Protein AF-A0A182E1W3-F1 (afdb_monomer_lite)

InterPro domains:
  IPR051697 Patched domain-containing protein [PTHR10796] (8-175)

Organism: Onchocerca ochengi (NCBI:txid42157)

Radius of gyration: 31.89 Å; chains: 1; bounding box: 64×40×91 Å

pLDDT: mean 86.67, std 11.73, range [34.34, 97.75]

Structure (mmCIF, N/CA/C/O backbone):
data_AF-A0A182E1W3-F1
#
_entry.id   AF-A0A182E1W3-F1
#
loop_
_atom_site.group_PDB
_atom_site.id
_atom_site.type_symbol
_atom_site.label_atom_id
_atom_site.label_alt_id
_atom_site.label_comp_id
_atom_site.label_asym_id
_atom_site.label_entity_id
_atom_site.label_seq_id
_atom_site.pdbx_PDB_ins_code
_atom_site.Cartn_x
_atom_site.Cartn_y
_atom_site.Cartn_z
_atom_site.occupancy
_atom_site.B_iso_or_equiv
_atom_site.auth_seq_id
_atom_site.auth_comp_id
_atom_site.auth_asym_id
_atom_site.auth_atom_id
_atom_site.pdbx_PDB_model_num
ATOM 1 N N . MET A 1 1 ? 11.708 -18.916 -59.919 1.00 56.50 1 MET A N 1
ATOM 2 C CA . MET A 1 1 ? 12.092 -17.850 -58.962 1.00 56.50 1 MET A CA 1
ATOM 3 C C . MET A 1 1 ? 13.288 -18.226 -58.081 1.00 56.50 1 MET A C 1
ATOM 5 O O . MET A 1 1 ? 14.079 -17.344 -57.788 1.00 56.50 1 MET A O 1
ATOM 9 N N . THR A 1 2 ? 13.495 -19.501 -57.731 1.00 62.12 2 THR A N 1
ATOM 10 C CA . THR A 1 2 ? 14.641 -20.002 -56.933 1.00 62.12 2 THR A CA 1
ATOM 11 C C . THR A 1 2 ? 16.023 -19.661 -57.518 1.00 62.12 2 THR A C 1
ATOM 13 O O . THR A 1 2 ? 16.876 -19.115 -56.830 1.00 62.12 2 THR A O 1
ATOM 16 N N . HIS A 1 3 ? 16.198 -19.830 -58.831 1.00 74.56 3 HIS A N 1
ATOM 17 C CA . HIS A 1 3 ? 17.487 -19.648 -59.516 1.00 74.56 3 HIS A CA 1
ATOM 18 C C . HIS A 1 3 ? 18.057 -18.205 -59.477 1.00 74.56 3 HIS A C 1
ATOM 20 O O . HIS A 1 3 ? 19.250 -17.988 -59.718 1.00 74.56 3 HIS A O 1
ATOM 26 N N . ILE A 1 4 ? 17.221 -17.193 -59.217 1.00 86.88 4 ILE A N 1
ATOM 27 C CA . ILE A 1 4 ? 17.662 -15.791 -59.102 1.00 86.88 4 ILE A CA 1
ATOM 28 C C . ILE A 1 4 ? 18.293 -15.549 -57.729 1.00 86.88 4 ILE A C 1
ATOM 30 O O . ILE A 1 4 ? 19.382 -14.978 -57.661 1.00 86.88 4 ILE A O 1
ATOM 34 N N . TYR A 1 5 ? 17.666 -16.045 -56.660 1.00 90.06 5 TYR A N 1
ATOM 35 C CA . TYR A 1 5 ? 18.200 -15.948 -55.301 1.00 90.06 5 TYR A CA 1
ATOM 36 C C . TYR A 1 5 ? 19.526 -16.695 -55.166 1.00 90.06 5 TYR A C 1
ATOM 38 O O . TYR A 1 5 ? 20.480 -16.136 -54.633 1.00 90.06 5 TYR A O 1
ATOM 46 N N . ASP A 1 6 ? 19.645 -17.885 -55.761 1.00 89.44 6 ASP A N 1
ATOM 47 C CA . ASP A 1 6 ? 20.896 -18.655 -55.748 1.00 89.44 6 ASP A CA 1
ATOM 48 C C . ASP A 1 6 ? 22.041 -17.901 -56.434 1.00 89.44 6 ASP A C 1
ATOM 50 O O . ASP A 1 6 ? 23.182 -17.889 -55.968 1.00 89.44 6 ASP A O 1
ATOM 54 N N . ARG A 1 7 ? 21.740 -17.211 -57.542 1.00 89.94 7 ARG A N 1
ATOM 55 C CA . ARG A 1 7 ? 22.730 -16.413 -58.275 1.00 89.94 7 ARG A CA 1
ATOM 56 C C . ARG A 1 7 ? 23.165 -15.181 -57.479 1.00 89.94 7 ARG A C 1
ATOM 58 O O . ARG A 1 7 ? 24.347 -14.841 -57.511 1.00 89.94 7 ARG A O 1
ATOM 65 N N . ILE A 1 8 ? 22.235 -14.521 -56.791 1.00 93.81 8 ILE A N 1
ATOM 66 C CA . ILE A 1 8 ? 22.511 -13.351 -55.946 1.00 93.81 8 ILE A CA 1
ATOM 67 C C . ILE A 1 8 ? 23.330 -13.769 -54.721 1.00 93.81 8 ILE A C 1
ATOM 69 O O . ILE A 1 8 ? 24.400 -13.209 -54.491 1.00 93.81 8 ILE A O 1
ATOM 73 N N . ASN A 1 9 ? 22.900 -14.810 -54.009 1.00 93.12 9 ASN A N 1
ATOM 74 C CA . ASN A 1 9 ? 23.598 -15.337 -52.838 1.00 93.12 9 ASN A CA 1
ATOM 75 C C . ASN A 1 9 ? 25.013 -15.800 -53.189 1.00 93.12 9 ASN A C 1
ATOM 77 O O . ASN A 1 9 ? 25.958 -15.467 -52.477 1.00 93.12 9 ASN A O 1
ATOM 81 N N . ARG A 1 10 ? 25.194 -16.485 -54.330 1.00 92.88 10 ARG A N 1
ATOM 82 C CA . ARG A 1 10 ? 26.526 -16.885 -54.805 1.00 92.88 10 ARG A CA 1
ATOM 83 C C . ARG A 1 10 ? 27.432 -15.681 -55.049 1.00 92.88 10 ARG A C 1
ATOM 85 O O . ARG A 1 10 ? 28.605 -15.729 -54.697 1.00 92.88 10 ARG A O 1
ATOM 92 N N . ARG A 1 11 ? 26.910 -14.602 -55.644 1.00 93.00 11 ARG A N 1
ATOM 93 C CA . ARG A 1 11 ? 27.688 -13.373 -55.864 1.00 93.00 11 ARG A CA 1
ATOM 94 C C . ARG A 1 11 ? 28.090 -12.725 -54.540 1.00 93.00 11 ARG A C 1
ATOM 96 O O . ARG A 1 11 ? 29.264 -12.427 -54.372 1.00 93.00 11 ARG A O 1
ATOM 103 N N . ILE A 1 12 ? 27.157 -12.589 -53.600 1.00 93.06 12 ILE A N 1
ATOM 104 C CA . ILE A 1 12 ? 27.419 -12.032 -52.264 1.00 93.06 12 ILE A CA 1
ATOM 105 C C . ILE A 1 12 ? 28.481 -12.860 -51.529 1.00 93.06 12 ILE A C 1
ATOM 107 O O . ILE A 1 12 ? 29.451 -12.301 -51.026 1.00 93.06 12 ILE A O 1
ATOM 111 N N . ALA A 1 13 ? 28.345 -14.189 -51.523 1.00 92.44 13 ALA A N 1
ATOM 112 C CA . ALA A 1 13 ? 29.284 -15.086 -50.857 1.00 92.44 13 ALA A CA 1
ATOM 113 C C . ALA A 1 13 ? 30.699 -14.984 -51.442 1.00 92.44 13 ALA A C 1
ATOM 115 O O . ALA A 1 13 ? 31.663 -14.893 -50.687 1.00 92.44 13 ALA A O 1
ATOM 116 N N . ILE A 1 14 ? 30.830 -14.936 -52.774 1.00 94.56 14 ILE A N 1
ATOM 117 C CA . ILE A 1 14 ? 32.130 -14.745 -53.434 1.00 94.56 14 ILE A CA 1
ATOM 118 C C . ILE A 1 14 ? 32.729 -13.386 -53.050 1.00 94.56 14 ILE A C 1
ATOM 120 O O . ILE A 1 14 ? 33.910 -13.317 -52.715 1.00 94.56 14 ILE A O 1
ATOM 124 N N . THR A 1 15 ? 31.936 -12.311 -53.043 1.00 94.00 15 THR A N 1
ATOM 125 C CA . THR A 1 15 ? 32.407 -10.974 -52.648 1.00 94.00 15 THR A CA 1
ATOM 126 C C . THR A 1 15 ? 32.886 -10.938 -51.193 1.00 94.00 15 THR A C 1
ATOM 128 O O . THR A 1 15 ? 33.951 -10.386 -50.922 1.00 94.00 15 THR A O 1
ATOM 131 N N . ILE A 1 16 ? 32.157 -11.568 -50.269 1.00 94.00 16 ILE A N 1
ATOM 132 C CA . ILE A 1 16 ? 32.547 -11.660 -48.854 1.00 94.00 16 ILE A CA 1
ATOM 133 C C . ILE A 1 16 ? 33.817 -12.505 -48.692 1.00 94.00 16 ILE A C 1
ATOM 135 O O . ILE A 1 16 ? 34.739 -12.089 -47.996 1.00 94.00 16 ILE A O 1
ATOM 139 N N . ALA A 1 17 ? 33.900 -13.655 -49.370 1.00 93.44 17 ALA A N 1
ATOM 140 C CA . ALA A 1 17 ? 35.059 -14.547 -49.315 1.00 93.44 17 ALA A CA 1
ATOM 141 C C . ALA A 1 17 ? 36.328 -13.927 -49.925 1.00 93.44 17 ALA A C 1
ATOM 143 O O . ALA A 1 17 ? 37.432 -14.274 -49.517 1.00 93.44 17 ALA A O 1
ATOM 144 N N . THR A 1 18 ? 36.178 -12.999 -50.876 1.00 95.88 18 THR A N 1
ATOM 145 C CA . THR A 1 1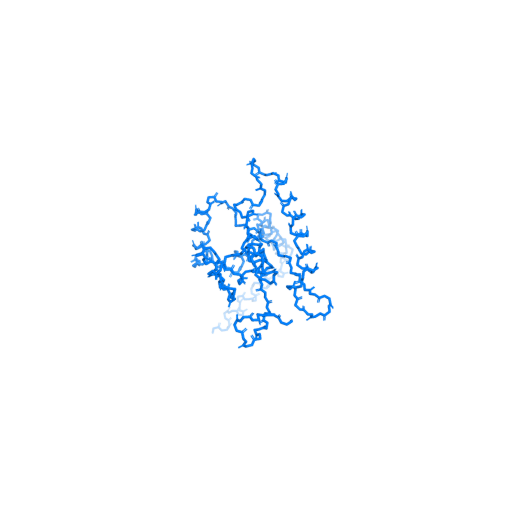8 ? 37.302 -12.275 -51.494 1.00 95.88 18 THR A CA 1
ATOM 146 C C . THR A 1 18 ? 37.858 -11.186 -50.568 1.00 95.88 18 THR A C 1
ATOM 148 O O . THR A 1 18 ? 39.059 -10.931 -50.576 1.00 95.88 18 THR A O 1
ATOM 151 N N . TYR A 1 19 ? 37.009 -10.562 -49.741 1.00 94.75 19 TYR A N 1
ATOM 152 C CA . TYR A 1 19 ? 37.379 -9.432 -48.875 1.00 94.75 19 TYR A CA 1
ATOM 153 C C . TYR A 1 19 ? 37.003 -9.642 -47.393 1.00 94.75 19 TYR A C 1
ATOM 155 O O . TYR A 1 19 ? 36.392 -8.758 -46.784 1.00 94.75 19 TYR A O 1
ATOM 163 N N . PRO A 1 20 ? 37.373 -10.772 -46.764 1.00 93.75 20 PRO A N 1
ATOM 164 C CA . PRO A 1 20 ? 36.827 -11.173 -45.466 1.00 93.75 20 PRO A CA 1
ATOM 165 C C . PRO A 1 20 ? 37.111 -10.154 -44.352 1.00 93.75 20 PRO A C 1
ATOM 167 O O . PRO A 1 20 ? 36.227 -9.840 -43.557 1.00 93.75 20 PRO A O 1
ATOM 170 N N . HIS A 1 21 ? 38.310 -9.566 -44.322 1.00 94.69 21 HIS A N 1
ATOM 171 C CA . HIS A 1 21 ? 38.696 -8.597 -43.291 1.00 94.69 21 HIS A CA 1
ATOM 172 C C . HIS A 1 21 ? 37.897 -7.288 -43.350 1.00 94.69 21 HIS A C 1
ATOM 174 O O . HIS A 1 21 ? 37.563 -6.740 -42.302 1.00 94.69 21 HIS A O 1
ATOM 180 N N . HIS A 1 22 ? 37.547 -6.802 -44.546 1.00 94.75 22 HIS A N 1
ATOM 181 C CA . HIS A 1 22 ? 36.755 -5.578 -44.697 1.00 94.75 22 HIS A CA 1
ATOM 182 C C . HIS A 1 22 ? 35.330 -5.767 -44.180 1.00 94.75 22 HIS A C 1
ATOM 184 O O . HIS A 1 22 ? 34.817 -4.904 -43.472 1.00 94.75 22 HIS A O 1
ATOM 190 N N . PHE A 1 23 ? 34.713 -6.912 -44.484 1.00 95.12 23 PHE A N 1
ATOM 191 C CA . PHE A 1 23 ? 33.384 -7.241 -43.975 1.00 95.12 23 PHE A CA 1
ATOM 192 C C . PHE A 1 23 ? 33.396 -7.452 -42.459 1.00 95.12 23 PHE A C 1
ATOM 194 O O . PHE A 1 23 ? 32.535 -6.906 -41.775 1.00 95.12 23 PHE A O 1
ATOM 201 N N . LEU A 1 24 ? 34.399 -8.151 -41.914 1.00 95.38 24 LEU A N 1
ATOM 202 C CA . LEU A 1 24 ? 34.552 -8.309 -40.464 1.00 95.38 24 LEU A CA 1
ATOM 203 C C . LEU A 1 24 ? 34.698 -6.955 -39.762 1.00 95.38 24 LEU A C 1
ATOM 205 O O . LEU A 1 24 ? 33.946 -6.668 -38.833 1.00 95.38 24 LEU A O 1
ATOM 209 N N . LEU A 1 25 ? 35.595 -6.091 -40.245 1.00 97.00 25 LEU A N 1
ATOM 210 C CA . LEU A 1 25 ? 35.784 -4.752 -39.688 1.00 97.00 25 LEU A CA 1
ATOM 211 C C . LEU A 1 25 ? 34.494 -3.926 -39.769 1.00 97.00 25 LEU A C 1
ATOM 213 O O . LEU A 1 25 ? 34.097 -3.319 -38.780 1.00 97.00 25 LEU A O 1
ATOM 217 N N . ALA A 1 26 ? 33.813 -3.936 -40.918 1.00 96.50 26 ALA A N 1
ATOM 218 C CA . ALA A 1 26 ? 32.562 -3.209 -41.103 1.00 96.50 26 ALA A CA 1
ATOM 219 C C . ALA A 1 26 ? 31.469 -3.696 -40.140 1.00 96.50 26 ALA A C 1
ATOM 221 O O . ALA A 1 26 ? 30.815 -2.876 -39.502 1.00 96.50 26 ALA A O 1
ATOM 222 N N . THR A 1 27 ? 31.298 -5.013 -39.981 1.00 96.75 27 THR A N 1
ATOM 223 C CA . THR A 1 27 ? 30.322 -5.571 -39.029 1.00 96.75 27 THR A CA 1
ATOM 224 C C . THR A 1 27 ? 30.672 -5.243 -37.581 1.00 96.75 27 THR A C 1
ATOM 226 O O . THR A 1 27 ? 29.780 -4.903 -36.807 1.00 96.75 27 THR A O 1
ATOM 229 N N . LEU A 1 28 ? 31.958 -5.261 -37.220 1.00 97.75 28 LEU A N 1
ATOM 230 C CA . LEU A 1 28 ? 32.415 -4.930 -35.874 1.00 97.75 28 LEU A CA 1
ATOM 231 C C . LEU A 1 28 ? 32.178 -3.449 -35.562 1.00 97.75 28 LEU A C 1
ATOM 233 O O . LEU A 1 28 ? 31.574 -3.138 -34.539 1.00 97.75 28 LEU A O 1
ATOM 237 N N . LEU A 1 29 ? 32.555 -2.547 -36.472 1.00 97.69 29 LEU A N 1
ATOM 238 C CA . LEU A 1 29 ? 32.298 -1.111 -36.338 1.00 97.69 29 LEU A CA 1
ATOM 239 C C . LEU A 1 29 ? 30.799 -0.803 -36.287 1.00 97.69 29 LEU A C 1
ATOM 241 O O . LEU A 1 29 ? 30.368 -0.001 -35.463 1.00 97.69 29 LEU A O 1
ATOM 245 N N . PHE A 1 30 ? 29.997 -1.468 -37.120 1.00 97.44 30 PHE A N 1
ATOM 246 C CA . PHE A 1 30 ? 28.547 -1.302 -37.113 1.00 97.44 30 PHE A CA 1
ATOM 247 C C . PHE A 1 30 ? 27.924 -1.793 -35.801 1.00 97.44 30 PHE A C 1
ATOM 249 O O . PHE A 1 30 ? 27.096 -1.100 -35.216 1.00 97.44 30 PHE A O 1
ATOM 256 N N . SER A 1 31 ? 28.365 -2.945 -35.286 1.00 97.31 31 SER A N 1
ATOM 257 C CA . SER A 1 31 ? 27.909 -3.452 -33.989 1.00 97.31 31 SER A CA 1
ATOM 258 C C . SER A 1 31 ? 28.308 -2.529 -32.834 1.00 97.31 31 SER A C 1
ATOM 260 O O . SER A 1 31 ? 27.481 -2.244 -31.974 1.00 97.31 31 SER A O 1
ATOM 262 N N . ALA A 1 32 ? 29.532 -1.990 -32.840 1.00 96.88 32 ALA A N 1
ATOM 263 C CA . ALA A 1 32 ? 29.992 -1.024 -31.848 1.00 96.88 32 ALA A CA 1
ATOM 264 C C . ALA A 1 32 ? 29.186 0.284 -31.911 1.00 96.88 32 ALA A C 1
ATOM 266 O O . ALA A 1 32 ? 28.804 0.821 -30.874 1.00 96.88 32 ALA A O 1
ATOM 267 N N . PHE A 1 33 ? 28.872 0.760 -33.119 1.00 97.00 33 PHE A N 1
ATOM 268 C CA . PHE A 1 33 ? 28.030 1.933 -33.329 1.00 97.00 33 PHE A CA 1
ATOM 269 C C . PHE A 1 33 ? 26.608 1.729 -32.786 1.00 97.00 33 PHE A C 1
ATOM 271 O O . PHE A 1 33 ? 26.110 2.588 -32.065 1.00 97.00 33 PHE A O 1
ATOM 278 N N . LEU A 1 34 ? 25.970 0.585 -33.058 1.00 96.06 34 LEU A N 1
ATOM 279 C CA . LEU A 1 34 ? 24.648 0.270 -32.497 1.00 96.06 34 LEU A CA 1
ATOM 280 C C . LEU A 1 34 ? 24.691 0.126 -30.969 1.00 96.06 34 LEU A C 1
ATOM 282 O O . LEU A 1 34 ? 23.805 0.624 -30.274 1.00 96.06 34 LEU A O 1
ATOM 286 N N . SER A 1 35 ? 25.750 -0.488 -30.438 1.00 96.62 35 SER A N 1
ATOM 287 C CA . SER A 1 35 ? 25.978 -0.610 -28.995 1.00 96.62 35 SER A CA 1
ATOM 288 C C . SER A 1 35 ? 26.170 0.739 -28.300 1.00 96.62 35 SER A C 1
ATOM 290 O O . SER A 1 35 ? 25.927 0.833 -27.102 1.00 96.62 35 SER A O 1
ATOM 292 N N . LEU A 1 36 ? 26.524 1.811 -29.017 1.00 96.00 36 LEU A N 1
ATOM 293 C CA . LEU A 1 36 ? 26.601 3.156 -28.438 1.00 96.00 36 LEU A CA 1
ATOM 294 C C . LEU A 1 36 ? 25.241 3.620 -27.874 1.00 96.00 36 LEU A C 1
ATOM 296 O O . LEU A 1 36 ? 25.197 4.399 -26.926 1.00 96.00 36 LEU A O 1
ATOM 300 N N . SER A 1 37 ? 24.124 3.088 -28.382 1.00 94.25 37 SER A N 1
ATOM 301 C CA . SER A 1 37 ? 22.792 3.366 -27.832 1.00 94.25 37 SER A CA 1
ATOM 302 C C . SER A 1 37 ? 22.618 2.882 -26.387 1.00 94.25 37 SER A C 1
ATOM 304 O O . SER A 1 37 ? 21.754 3.405 -25.683 1.00 94.25 37 SER A O 1
ATOM 306 N N . LEU A 1 38 ? 23.423 1.916 -25.923 1.00 94.69 38 LEU A N 1
ATOM 307 C CA . LEU A 1 38 ? 23.362 1.406 -24.548 1.00 94.69 38 LEU A CA 1
ATOM 308 C C . LEU A 1 38 ? 23.771 2.466 -23.516 1.00 94.69 38 LEU A C 1
ATOM 310 O O . LEU A 1 38 ? 23.323 2.391 -22.377 1.00 94.69 38 LEU A O 1
ATOM 314 N N . PHE A 1 39 ? 24.557 3.479 -23.901 1.00 93.38 39 PHE A N 1
ATOM 315 C CA . PHE A 1 39 ? 24.909 4.583 -22.999 1.00 93.38 39 PHE A CA 1
ATOM 316 C C . PHE A 1 39 ? 23.699 5.443 -22.603 1.00 93.38 39 PHE A C 1
ATOM 318 O O . PHE A 1 39 ? 23.716 6.047 -21.536 1.00 93.38 39 PHE A O 1
ATOM 325 N N . ASN A 1 40 ? 22.639 5.459 -23.419 1.00 94.19 40 ASN A N 1
ATOM 326 C CA . ASN A 1 40 ? 21.385 6.166 -23.136 1.00 94.19 40 ASN A CA 1
ATOM 327 C C . ASN A 1 40 ? 20.274 5.222 -22.651 1.00 94.19 40 ASN A C 1
ATOM 329 O O . ASN A 1 40 ? 19.089 5.539 -22.767 1.00 94.19 40 ASN A O 1
ATOM 333 N N . LEU A 1 41 ? 20.630 4.044 -22.134 1.00 93.50 41 LEU A N 1
ATOM 334 C CA . LEU A 1 41 ? 19.652 3.104 -21.607 1.00 93.50 41 LEU A CA 1
ATOM 335 C C . LEU A 1 41 ? 19.089 3.612 -20.273 1.00 93.50 41 LEU A C 1
ATOM 337 O O . LEU A 1 41 ? 19.816 3.791 -19.299 1.00 93.50 41 LEU A O 1
ATOM 341 N N . THR A 1 42 ? 17.773 3.808 -20.221 1.00 91.31 42 THR A N 1
ATOM 342 C CA . THR A 1 42 ? 17.042 4.133 -18.992 1.00 91.31 42 THR A CA 1
ATOM 343 C C . THR A 1 42 ? 16.376 2.876 -18.446 1.00 91.31 42 THR A C 1
ATOM 345 O O . THR A 1 42 ? 15.547 2.274 -19.131 1.00 91.31 42 THR A O 1
ATOM 348 N N . LEU A 1 43 ? 16.712 2.487 -17.216 1.00 89.94 43 LEU A N 1
ATOM 349 C CA . LEU A 1 43 ? 16.028 1.399 -16.522 1.00 89.94 43 LEU A CA 1
ATOM 350 C C . LEU A 1 43 ? 14.762 1.938 -15.841 1.00 89.94 43 LEU A C 1
ATOM 352 O O . LEU A 1 43 ? 14.834 2.872 -15.042 1.00 89.94 43 LEU A O 1
ATOM 356 N N . GLU A 1 44 ? 13.610 1.353 -16.161 1.00 88.56 44 GLU A N 1
ATOM 357 C CA . GLU A 1 44 ? 12.348 1.664 -15.488 1.00 88.56 44 GLU A CA 1
ATOM 358 C C . GLU A 1 44 ? 12.307 0.919 -14.148 1.00 88.56 44 GLU A C 1
ATOM 360 O O . GLU A 1 44 ? 12.247 -0.308 -14.108 1.00 88.56 44 GLU A O 1
ATOM 365 N N . ASN A 1 45 ? 12.379 1.672 -13.050 1.00 85.81 45 ASN A N 1
ATOM 366 C CA . ASN A 1 45 ? 12.382 1.120 -11.692 1.00 85.81 45 ASN A CA 1
ATOM 367 C C . ASN A 1 45 ? 10.977 1.069 -11.077 1.00 85.81 45 ASN A C 1
ATOM 369 O O . ASN A 1 45 ? 10.795 0.491 -10.004 1.00 85.81 45 ASN A O 1
ATOM 373 N N . ASP A 1 46 ? 9.978 1.672 -11.728 1.00 84.25 46 ASP A N 1
ATOM 374 C CA . ASP A 1 46 ? 8.598 1.579 -11.281 1.00 84.25 46 ASP A CA 1
ATOM 375 C C . ASP A 1 46 ? 7.952 0.290 -11.805 1.00 84.25 46 ASP A C 1
ATOM 377 O O . ASP A 1 46 ? 7.611 0.143 -12.987 1.00 84.25 46 ASP A O 1
ATOM 381 N N . ILE A 1 47 ? 7.729 -0.651 -10.885 1.00 87.00 47 ILE A N 1
ATOM 382 C CA . ILE A 1 47 ? 7.016 -1.898 -11.175 1.00 87.00 47 ILE A CA 1
ATOM 383 C C . ILE A 1 47 ? 5.640 -1.621 -11.793 1.00 87.00 47 ILE A C 1
ATOM 385 O O . ILE A 1 47 ? 5.192 -2.357 -12.667 1.00 87.00 47 ILE A O 1
ATOM 389 N N . ARG A 1 48 ? 4.964 -0.533 -11.412 1.00 84.94 48 ARG A N 1
ATOM 390 C CA . ARG A 1 48 ? 3.610 -0.230 -11.889 1.00 84.94 48 ARG A CA 1
ATOM 391 C C . ARG A 1 48 ? 3.614 0.138 -13.355 1.00 84.94 48 ARG A C 1
ATOM 393 O O . ARG A 1 48 ? 2.741 -0.326 -14.080 1.00 84.94 48 ARG A O 1
ATOM 400 N N . ARG A 1 49 ? 4.616 0.897 -13.801 1.00 86.50 49 ARG A N 1
ATOM 401 C CA . ARG A 1 49 ? 4.826 1.192 -15.224 1.00 86.50 49 ARG A CA 1
ATOM 402 C C . ARG A 1 49 ? 5.216 -0.040 -16.025 1.00 86.50 49 ARG A C 1
ATOM 404 O O . ARG A 1 49 ? 4.847 -0.142 -17.189 1.00 86.50 49 ARG A O 1
ATOM 411 N N . SER A 1 50 ? 5.911 -0.987 -15.399 1.00 88.12 50 SER A N 1
ATOM 412 C CA . SER A 1 50 ? 6.252 -2.263 -16.037 1.00 88.12 50 SER A CA 1
ATOM 413 C C . SER A 1 50 ? 5.025 -3.159 -16.255 1.00 88.12 50 SER A C 1
ATOM 415 O O . SER A 1 50 ? 4.960 -3.875 -17.249 1.00 88.12 50 SER A O 1
ATOM 417 N N . PHE A 1 51 ? 4.035 -3.105 -15.355 1.00 89.94 51 PHE A N 1
ATOM 418 C CA . PHE A 1 51 ? 2.829 -3.945 -15.421 1.00 89.94 51 PHE A CA 1
ATOM 419 C C . PHE A 1 51 ? 1.584 -3.245 -15.986 1.00 89.94 51 PHE A C 1
ATOM 421 O O . PHE A 1 51 ? 0.629 -3.919 -16.366 1.00 89.94 51 PHE A O 1
ATOM 428 N N . SER A 1 52 ? 1.573 -1.913 -16.058 1.00 92.25 52 SER A N 1
ATOM 429 C CA . SER A 1 52 ? 0.440 -1.124 -16.549 1.00 92.25 52 SER A CA 1
ATOM 430 C C . SER A 1 52 ? 0.855 -0.269 -17.745 1.00 92.25 52 SER A C 1
ATOM 432 O O . SER A 1 52 ? 1.754 0.561 -17.614 1.00 92.25 52 SER A O 1
ATOM 434 N N . PRO A 1 53 ? 0.177 -0.393 -18.902 1.00 91.81 53 PRO A N 1
ATOM 435 C CA . PRO A 1 53 ? 0.443 0.466 -20.047 1.00 91.81 53 PRO A CA 1
ATOM 436 C C . PRO A 1 53 ? 0.302 1.958 -19.689 1.00 91.81 53 PRO A C 1
ATOM 438 O O . PRO A 1 53 ? -0.611 2.302 -18.925 1.00 91.81 53 PRO A O 1
ATOM 441 N N . PRO A 1 54 ? 1.105 2.861 -20.290 1.00 88.94 54 PRO A N 1
ATOM 442 C CA . PRO A 1 54 ? 1.080 4.295 -19.977 1.00 88.94 54 PRO A CA 1
ATOM 443 C C . PRO A 1 54 ? -0.298 4.954 -20.129 1.00 88.94 54 PRO A C 1
ATOM 445 O O . PRO A 1 54 ? -0.636 5.860 -19.382 1.00 88.94 54 PRO A O 1
ATOM 448 N N . ASN A 1 55 ? -1.123 4.462 -21.058 1.00 92.75 55 ASN A N 1
ATOM 449 C CA . ASN A 1 55 ? -2.466 4.989 -21.333 1.00 92.75 55 ASN A CA 1
ATOM 450 C C . ASN A 1 55 ? -3.587 4.147 -20.696 1.00 92.75 55 ASN A C 1
ATOM 452 O O . ASN A 1 55 ? -4.731 4.172 -21.151 1.00 92.75 55 ASN A O 1
ATOM 456 N N . SER A 1 56 ? -3.266 3.340 -19.686 1.00 94.69 56 SER A N 1
ATOM 457 C CA . SER A 1 56 ? -4.252 2.512 -18.995 1.00 94.69 56 SER A CA 1
ATOM 458 C C . SER A 1 56 ? -5.131 3.332 -18.045 1.00 94.69 56 SER A C 1
ATOM 460 O O . SER A 1 56 ? -4.764 4.410 -17.572 1.00 94.69 56 SER A O 1
ATOM 462 N N . ARG A 1 57 ? -6.305 2.783 -17.712 1.00 95.31 57 ARG A N 1
ATOM 463 C CA . ARG A 1 57 ? -7.196 3.364 -16.695 1.00 95.31 57 ARG A CA 1
ATOM 464 C C . ARG A 1 57 ? -6.505 3.517 -15.336 1.00 95.31 57 ARG A C 1
ATOM 466 O O . ARG A 1 57 ? -6.700 4.540 -14.692 1.00 95.31 57 ARG A O 1
ATOM 473 N N . ALA A 1 58 ? -5.667 2.552 -14.954 1.00 92.06 58 ALA A N 1
ATOM 474 C CA . ALA A 1 58 ? -4.926 2.575 -13.696 1.00 92.06 58 ALA A CA 1
ATOM 475 C C . ALA A 1 58 ? -3.985 3.788 -13.598 1.00 92.06 58 ALA A C 1
ATOM 477 O O . ALA A 1 58 ? -3.960 4.460 -12.572 1.00 92.06 58 ALA A O 1
ATOM 478 N N . VAL A 1 59 ? -3.273 4.129 -14.682 1.00 92.56 59 VAL A N 1
ATOM 479 C CA . VAL A 1 59 ? -2.399 5.318 -14.714 1.00 92.56 59 VAL A CA 1
ATOM 480 C C . VAL A 1 59 ? -3.216 6.603 -14.558 1.00 92.56 59 VAL A C 1
ATOM 482 O O . VAL A 1 59 ? -2.839 7.488 -13.791 1.00 92.56 59 VAL A O 1
ATOM 485 N N . ARG A 1 60 ? -4.383 6.691 -15.208 1.00 94.88 60 ARG A N 1
ATOM 486 C CA . ARG A 1 60 ? -5.291 7.838 -15.047 1.00 94.88 60 ARG A CA 1
ATOM 487 C C . ARG A 1 60 ? -5.803 7.978 -13.610 1.00 94.88 60 ARG A C 1
ATOM 489 O O . ARG A 1 60 ? -5.854 9.088 -13.087 1.00 94.88 60 ARG A O 1
ATOM 496 N N . GLU A 1 61 ? -6.205 6.877 -12.983 1.00 94.25 61 GLU A N 1
ATOM 497 C CA . GLU A 1 61 ? -6.654 6.859 -11.586 1.00 94.25 61 GLU A CA 1
ATOM 498 C C . GLU A 1 61 ? -5.513 7.257 -10.634 1.00 94.25 61 GLU A C 1
ATOM 500 O O . GLU A 1 61 ? -5.731 8.042 -9.711 1.00 94.25 61 GLU A O 1
ATOM 505 N N . GLU A 1 62 ? -4.281 6.821 -10.910 1.00 92.62 62 GLU A N 1
ATOM 506 C CA . GLU A 1 62 ? -3.090 7.227 -10.160 1.00 92.62 62 GLU A CA 1
ATOM 507 C C . GLU A 1 62 ? -2.828 8.739 -10.251 1.00 92.62 62 GLU A C 1
ATOM 509 O O . GLU A 1 62 ? -2.531 9.387 -9.247 1.00 92.62 62 GLU A O 1
ATOM 514 N N . GLU A 1 63 ? -2.944 9.334 -11.439 1.00 93.31 63 GLU A N 1
ATOM 515 C CA . GLU A 1 63 ? -2.794 10.783 -11.612 1.00 93.31 63 GLU A CA 1
ATOM 516 C C . GLU A 1 63 ? -3.855 11.578 -10.851 1.00 93.31 63 GLU A C 1
ATOM 518 O O . GLU A 1 63 ? -3.541 12.609 -10.252 1.00 93.31 63 GLU A O 1
ATOM 523 N N . ILE A 1 64 ? -5.104 11.104 -10.854 1.00 95.44 64 ILE A N 1
ATOM 524 C CA . ILE A 1 64 ? -6.195 11.715 -10.089 1.00 95.44 64 ILE A CA 1
ATOM 525 C C . ILE A 1 64 ? -5.908 11.603 -8.588 1.00 95.44 64 ILE A C 1
ATOM 527 O O . ILE A 1 64 ? -6.019 12.601 -7.879 1.00 95.44 64 ILE A O 1
ATOM 531 N N . TYR A 1 65 ? -5.479 10.432 -8.115 1.00 91.25 65 TYR A N 1
ATOM 532 C CA . TYR A 1 65 ? -5.105 10.201 -6.719 1.00 91.25 65 TYR A CA 1
ATOM 533 C C . TYR A 1 65 ? -3.979 11.143 -6.266 1.00 91.25 65 TYR A C 1
ATOM 535 O O . TYR A 1 65 ? -4.092 11.797 -5.230 1.00 91.25 65 TYR A O 1
ATOM 543 N N . LYS A 1 66 ? -2.915 11.270 -7.072 1.00 91.81 66 LYS A N 1
ATOM 544 C CA . LYS A 1 66 ? -1.785 12.171 -6.797 1.00 91.81 66 LYS A CA 1
ATOM 545 C C . LYS A 1 66 ? -2.226 13.631 -6.691 1.00 91.81 66 LYS A C 1
ATOM 547 O O . LYS A 1 66 ? -1.831 14.324 -5.758 1.00 91.81 66 LYS A O 1
ATOM 552 N N . LYS A 1 67 ? -3.100 14.079 -7.599 1.00 93.75 67 LYS A N 1
ATOM 553 C CA . LYS A 1 67 ? -3.672 15.435 -7.572 1.00 93.75 67 LYS A CA 1
ATOM 554 C C . LYS A 1 67 ? -4.565 15.663 -6.354 1.00 93.75 67 LYS A C 1
ATOM 556 O O . LYS A 1 67 ? -4.455 16.709 -5.728 1.00 93.75 67 LYS A O 1
ATOM 561 N N . PHE A 1 68 ? -5.417 14.697 -6.010 1.00 92.75 68 PHE A N 1
ATOM 562 C CA . PHE A 1 68 ? -6.343 14.808 -4.881 1.00 92.75 68 PHE A CA 1
ATOM 563 C C . PHE A 1 68 ? -5.610 14.990 -3.546 1.00 92.75 68 PHE A C 1
ATOM 565 O O . PHE A 1 68 ? -5.984 15.849 -2.755 1.00 92.75 68 PHE A O 1
ATOM 572 N N . TYR A 1 69 ? -4.539 14.224 -3.318 1.00 86.56 69 TYR A N 1
ATOM 573 C CA . TYR A 1 69 ? -3.736 14.311 -2.093 1.00 86.56 69 TYR A CA 1
ATOM 574 C C . TYR A 1 69 ? -2.586 15.327 -2.167 1.00 86.56 69 TYR A C 1
ATOM 576 O O . TYR A 1 69 ? -1.834 15.444 -1.205 1.00 86.56 69 TYR A O 1
ATOM 584 N N . ASN A 1 70 ? -2.440 16.052 -3.282 1.00 88.56 70 ASN A N 1
ATOM 585 C CA . ASN A 1 70 ? -1.330 16.974 -3.537 1.00 88.56 70 ASN A CA 1
ATOM 586 C C . ASN A 1 70 ? 0.060 16.336 -3.317 1.00 88.56 70 ASN A C 1
ATOM 588 O O . ASN A 1 70 ? 0.933 16.901 -2.660 1.00 88.56 70 ASN A O 1
ATOM 592 N N . ILE A 1 71 ? 0.258 15.135 -3.862 1.00 84.44 71 ILE A N 1
ATOM 593 C CA . ILE A 1 71 ? 1.506 14.367 -3.757 1.00 84.44 71 ILE A CA 1
ATOM 594 C C . ILE A 1 71 ? 2.115 14.111 -5.136 1.00 84.44 71 ILE A C 1
ATOM 596 O O . ILE A 1 71 ? 1.414 13.928 -6.130 1.00 84.44 71 ILE A O 1
ATOM 600 N N . THR A 1 72 ? 3.443 14.061 -5.200 1.00 84.19 72 THR A N 1
ATOM 601 C CA . THR A 1 72 ? 4.195 13.838 -6.448 1.00 84.19 72 THR A CA 1
ATOM 602 C C . THR A 1 72 ? 4.494 12.363 -6.704 1.00 84.19 72 THR A C 1
ATOM 604 O O . THR A 1 72 ? 4.599 11.938 -7.855 1.00 84.19 72 THR A O 1
ATOM 607 N N . ILE A 1 73 ? 4.593 11.573 -5.636 1.00 82.06 73 ILE A N 1
ATOM 608 C CA . ILE A 1 73 ? 4.925 10.149 -5.654 1.00 82.06 73 ILE A CA 1
ATOM 609 C C . ILE A 1 73 ? 3.781 9.400 -4.981 1.00 82.06 73 ILE A C 1
ATOM 611 O O . ILE A 1 73 ? 3.188 9.890 -4.019 1.00 82.06 73 ILE A O 1
ATOM 615 N N . VAL A 1 74 ? 3.451 8.206 -5.475 1.00 83.00 74 VAL A N 1
ATOM 616 C CA . VAL A 1 74 ? 2.446 7.393 -4.791 1.00 83.00 74 VAL A CA 1
ATOM 617 C C . VAL A 1 74 ? 3.019 6.877 -3.470 1.00 83.00 74 VAL A C 1
ATOM 619 O O . VAL A 1 74 ? 4.127 6.337 -3.479 1.00 83.00 74 VAL A O 1
ATOM 622 N N . PRO A 1 75 ? 2.284 6.986 -2.349 1.00 78.44 75 PRO A N 1
ATOM 623 C CA . PRO A 1 75 ? 2.793 6.589 -1.049 1.00 78.44 75 PRO A CA 1
ATOM 624 C C . PRO A 1 75 ? 3.144 5.106 -1.056 1.00 78.44 75 PRO A C 1
ATOM 626 O O . PRO A 1 75 ? 2.336 4.259 -1.455 1.00 78.44 75 PRO A O 1
ATOM 629 N N . GLN A 1 76 ? 4.352 4.799 -0.602 1.00 79.25 76 GLN A N 1
ATOM 630 C CA . GLN A 1 76 ? 4.756 3.432 -0.320 1.00 79.25 76 GLN A CA 1
ATOM 631 C C . GLN A 1 76 ? 4.167 3.035 1.033 1.00 79.25 76 GLN A C 1
ATOM 633 O O . GLN A 1 76 ? 4.259 3.783 2.004 1.00 79.25 76 GLN A O 1
ATOM 638 N N . ARG A 1 77 ? 3.519 1.870 1.087 1.00 80.38 77 ARG A N 1
ATOM 639 C CA . ARG A 1 77 ? 2.920 1.343 2.315 1.00 80.38 77 ARG A CA 1
ATOM 640 C C . ARG A 1 77 ? 3.766 0.189 2.822 1.00 80.38 77 ARG A C 1
ATOM 642 O O . ARG A 1 77 ? 4.036 -0.746 2.073 1.00 80.38 77 ARG A O 1
ATOM 649 N N . ALA A 1 78 ? 4.148 0.258 4.089 1.00 83.62 78 ALA A N 1
ATOM 650 C CA . ALA A 1 78 ? 4.692 -0.873 4.820 1.00 83.62 78 ALA A CA 1
ATOM 651 C C . ALA A 1 78 ? 3.569 -1.490 5.656 1.00 83.62 78 ALA A C 1
ATOM 653 O O . ALA A 1 78 ? 2.814 -0.767 6.308 1.00 83.62 78 ALA A O 1
ATOM 654 N N . P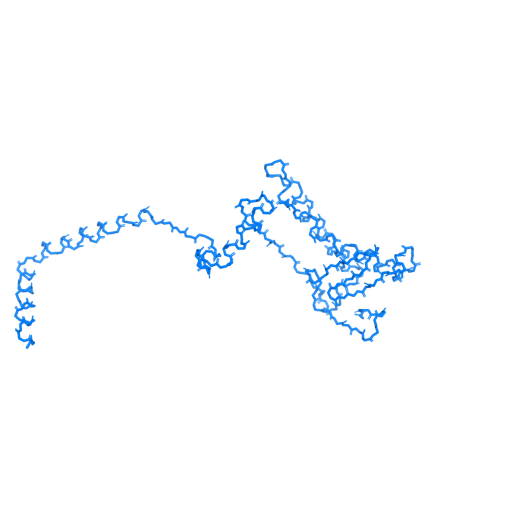HE A 1 79 ? 3.464 -2.814 5.630 1.00 86.94 79 PHE A N 1
ATOM 655 C CA . PHE A 1 79 ? 2.498 -3.557 6.429 1.00 86.94 79 PHE A CA 1
ATOM 656 C C . PHE A 1 79 ? 3.247 -4.425 7.432 1.00 86.94 79 PHE A C 1
ATOM 658 O O . PHE A 1 79 ? 4.204 -5.110 7.070 1.00 86.94 79 PHE A O 1
ATOM 665 N N . ILE A 1 80 ? 2.793 -4.401 8.683 1.00 89.69 80 ILE A N 1
ATOM 666 C CA . ILE A 1 80 ? 3.199 -5.358 9.709 1.00 89.69 80 ILE A CA 1
ATOM 667 C C . ILE A 1 80 ? 1.969 -6.202 10.002 1.00 89.69 80 ILE A C 1
ATOM 669 O O . ILE A 1 80 ? 0.957 -5.687 10.472 1.00 89.69 80 ILE A O 1
ATOM 673 N N . ILE A 1 81 ? 2.057 -7.489 9.689 1.00 90.81 81 ILE A N 1
ATOM 674 C CA . ILE A 1 81 ? 0.999 -8.455 9.972 1.00 90.81 81 ILE A CA 1
ATOM 675 C C . ILE A 1 81 ? 1.400 -9.185 11.247 1.00 90.81 81 ILE A C 1
ATOM 677 O O . ILE A 1 81 ? 2.499 -9.734 11.329 1.00 90.81 81 ILE A O 1
ATOM 681 N N . VAL A 1 82 ? 0.516 -9.164 12.241 1.00 91.12 82 VAL A N 1
ATOM 682 C CA . VAL A 1 82 ? 0.745 -9.794 13.542 1.00 91.12 82 VAL A CA 1
ATOM 683 C C . VAL A 1 82 ? -0.261 -10.922 13.720 1.00 91.12 82 VAL A C 1
ATOM 685 O O . VAL A 1 82 ? -1.454 -10.734 13.492 1.00 91.12 82 VAL A O 1
ATOM 688 N N . SER A 1 83 ? 0.226 -12.085 14.137 1.00 91.62 83 SER A N 1
ATOM 689 C CA . SER A 1 83 ? -0.584 -13.253 14.471 1.00 91.62 83 SER A CA 1
ATOM 690 C C . SER A 1 83 ? -0.174 -13.804 15.832 1.00 91.62 83 SER A C 1
ATOM 692 O O . SER A 1 83 ? 0.972 -13.648 16.270 1.00 91.62 83 SER A O 1
ATOM 694 N N . ALA A 1 84 ? -1.114 -14.444 16.525 1.00 91.31 84 ALA A N 1
ATOM 695 C CA . ALA A 1 84 ? -0.819 -15.038 17.816 1.00 91.31 84 ALA A CA 1
ATOM 696 C C . ALA A 1 84 ? -0.019 -16.333 17.623 1.00 91.31 84 ALA A C 1
ATOM 698 O O . ALA A 1 84 ? -0.369 -17.183 16.804 1.00 91.31 84 ALA A O 1
ATOM 699 N N . LYS A 1 85 ? 1.050 -16.508 18.406 1.00 91.38 85 LYS A N 1
ATOM 700 C CA . LYS A 1 85 ? 1.958 -17.669 18.300 1.00 91.38 85 LYS A CA 1
ATOM 701 C C . LYS A 1 85 ? 1.276 -19.011 18.565 1.00 91.38 85 LYS A C 1
ATOM 703 O O . LYS A 1 85 ? 1.757 -20.042 18.114 1.00 91.38 85 LYS A O 1
ATOM 708 N N . ASP A 1 86 ? 0.193 -18.990 19.327 1.00 90.88 86 ASP A N 1
ATOM 709 C CA . ASP A 1 86 ? -0.616 -20.154 19.676 1.00 90.88 86 ASP A CA 1
ATOM 710 C C . ASP A 1 86 ? -1.766 -20.409 18.687 1.00 90.88 86 ASP A C 1
ATOM 712 O O . ASP A 1 86 ? -2.576 -21.300 18.919 1.00 90.88 86 ASP 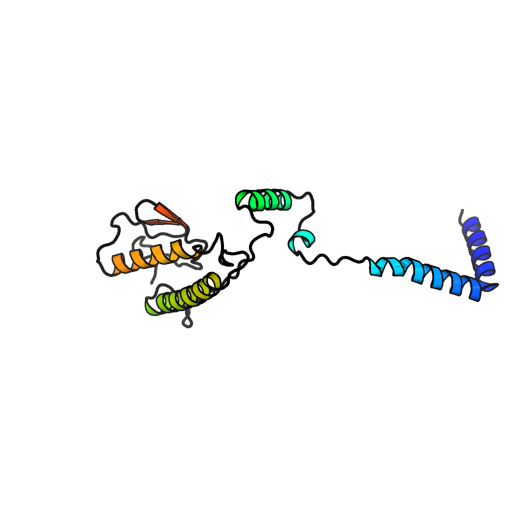A O 1
ATOM 716 N N . GLY A 1 87 ? -1.853 -19.632 17.600 1.00 86.81 87 GLY A N 1
ATOM 717 C CA . GLY A 1 87 ? -2.904 -19.753 16.589 1.00 86.81 87 GLY A CA 1
ATOM 718 C C . GLY A 1 87 ? -4.281 -19.254 17.035 1.00 86.81 87 GLY A C 1
ATOM 719 O O . GLY A 1 87 ? -5.238 -19.399 16.286 1.00 86.81 87 GLY A O 1
ATOM 720 N N . GLY A 1 88 ? -4.404 -18.676 18.236 1.00 85.69 88 GLY A N 1
ATOM 721 C CA . GLY A 1 88 ? -5.659 -18.097 18.719 1.00 85.69 88 GLY A CA 1
ATOM 722 C C . GLY A 1 88 ? -5.879 -16.653 18.256 1.00 85.69 88 GLY A C 1
ATOM 723 O O . GLY A 1 88 ? -5.038 -16.040 17.602 1.00 85.69 88 GLY A O 1
ATOM 724 N N . THR A 1 89 ? -6.988 -16.048 18.682 1.00 86.75 89 THR A N 1
ATOM 725 C CA . THR A 1 89 ? -7.323 -14.661 18.319 1.00 86.75 89 THR A CA 1
ATOM 726 C C . THR A 1 89 ? -6.285 -13.635 18.805 1.00 86.75 89 THR A C 1
ATOM 728 O O . THR A 1 89 ? -5.749 -13.736 19.916 1.00 86.75 89 THR A O 1
ATOM 731 N N . MET A 1 90 ? -6.023 -12.610 17.987 1.00 89.19 90 MET A N 1
ATOM 732 C CA . MET A 1 90 ? -5.203 -11.445 18.354 1.00 89.19 90 MET A CA 1
ATOM 733 C C . MET A 1 90 ? -5.929 -10.463 19.282 1.00 89.19 90 MET A C 1
ATOM 735 O O . MET A 1 90 ? -5.279 -9.630 19.904 1.00 89.19 90 MET A O 1
ATOM 739 N N . LEU A 1 91 ? -7.253 -10.577 19.436 1.00 86.69 91 LEU A N 1
ATOM 740 C CA . LEU A 1 91 ? -8.077 -9.675 20.257 1.00 86.69 91 LEU A CA 1
ATOM 741 C C . LEU A 1 91 ? -8.036 -9.997 21.759 1.00 86.69 91 LEU A C 1
ATOM 743 O O . LEU A 1 91 ? -8.868 -9.541 22.540 1.00 86.69 91 LEU A O 1
ATOM 747 N N . ARG A 1 92 ? -7.047 -10.778 22.192 1.00 88.75 92 ARG A N 1
ATOM 748 C CA . ARG A 1 92 ? -6.732 -10.947 23.609 1.00 88.75 92 ARG A CA 1
ATOM 749 C C . ARG A 1 92 ? -5.941 -9.739 24.083 1.00 88.75 92 ARG A C 1
ATOM 751 O O . ARG A 1 92 ? -5.018 -9.297 23.405 1.00 88.75 92 ARG A O 1
ATOM 758 N N . LYS A 1 93 ? -6.266 -9.261 25.285 1.00 89.00 93 LYS A N 1
ATOM 759 C CA . LYS A 1 93 ? -5.694 -8.042 25.870 1.00 89.00 93 LYS A CA 1
ATOM 760 C C . LYS A 1 93 ? -4.169 -7.962 25.744 1.00 89.00 93 LYS A C 1
ATOM 762 O O . LYS A 1 93 ? -3.662 -6.992 25.200 1.00 89.00 93 LYS A O 1
ATOM 767 N N . ASN A 1 94 ? -3.454 -9.007 26.161 1.00 91.31 94 ASN A N 1
ATOM 768 C CA . ASN A 1 94 ? -1.988 -9.013 26.123 1.00 91.31 94 ASN A CA 1
ATOM 769 C C . ASN A 1 94 ? -1.433 -8.896 24.691 1.00 91.31 94 ASN A C 1
ATOM 771 O O . ASN A 1 94 ? -0.467 -8.175 24.465 1.00 91.31 94 ASN A O 1
ATOM 775 N N . HIS A 1 95 ? -2.060 -9.571 23.722 1.00 93.06 95 HIS A N 1
ATOM 776 C CA . HIS A 1 95 ? -1.581 -9.622 22.336 1.00 93.06 95 HIS A CA 1
ATOM 777 C C . HIS A 1 95 ? -1.815 -8.309 21.603 1.00 93.06 95 HIS A C 1
ATOM 779 O O . HIS A 1 95 ? -0.939 -7.819 20.891 1.00 93.06 95 HIS A O 1
ATOM 785 N N . ILE A 1 96 ? -2.993 -7.714 21.785 1.00 90.50 96 ILE A N 1
ATOM 786 C CA . ILE A 1 96 ? -3.307 -6.451 21.127 1.00 90.50 96 ILE A CA 1
ATOM 787 C C . ILE A 1 96 ? -2.583 -5.271 21.783 1.00 90.50 96 ILE A C 1
ATOM 789 O O . ILE A 1 96 ? -2.175 -4.350 21.083 1.00 90.50 96 ILE A O 1
ATOM 793 N N . GLU A 1 97 ? -2.339 -5.312 23.099 1.00 91.12 97 GLU A N 1
ATOM 794 C CA . GLU A 1 97 ? -1.482 -4.332 23.774 1.00 91.12 97 GLU A CA 1
ATOM 795 C C . GLU A 1 97 ? -0.040 -4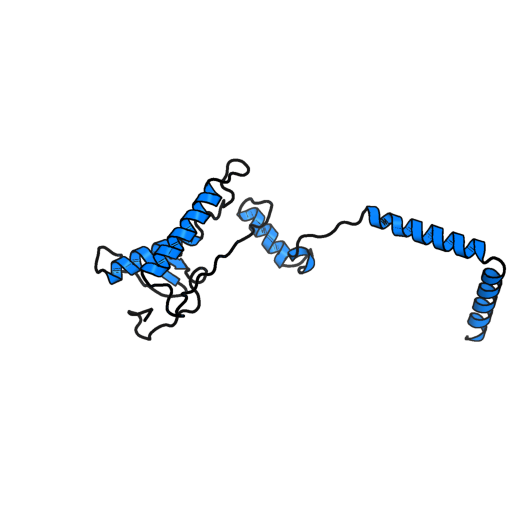.389 23.250 1.00 91.12 97 GLU A C 1
ATOM 797 O O . GLU A 1 97 ? 0.545 -3.338 22.985 1.00 91.12 97 GLU A O 1
ATOM 802 N N . GLU A 1 98 ? 0.522 -5.582 23.027 1.00 92.94 98 GLU A N 1
ATOM 803 C CA . GLU A 1 98 ? 1.841 -5.745 22.397 1.00 92.94 98 GLU A CA 1
ATOM 804 C C . GLU A 1 98 ? 1.852 -5.194 20.960 1.00 92.94 98 GLU A C 1
ATOM 806 O O . GLU A 1 98 ? 2.741 -4.422 20.590 1.00 92.94 98 GLU A O 1
ATOM 811 N N . MET A 1 99 ? 0.819 -5.494 20.167 1.00 93.00 99 MET A N 1
ATOM 812 C CA . MET A 1 99 ? 0.656 -4.924 18.825 1.00 93.00 99 MET A CA 1
ATOM 813 C C . MET A 1 99 ? 0.595 -3.389 18.861 1.00 93.00 99 MET A C 1
ATOM 815 O O . MET A 1 99 ? 1.272 -2.732 18.067 1.00 93.00 99 MET A O 1
ATOM 819 N N . TYR A 1 100 ? -0.125 -2.791 19.818 1.00 92.25 100 TYR A N 1
ATOM 820 C CA . TYR A 1 100 ? -0.163 -1.336 19.975 1.00 92.25 100 TYR A CA 1
ATOM 821 C C . TYR A 1 100 ? 1.178 -0.735 20.380 1.00 92.25 100 TYR A C 1
ATOM 823 O O . TYR A 1 100 ? 1.493 0.375 19.946 1.00 92.25 100 TYR A O 1
ATOM 831 N N . GLN A 1 101 ? 1.982 -1.440 21.177 1.00 92.81 101 GLN A N 1
ATOM 832 C CA . GLN A 1 101 ? 3.338 -0.994 21.494 1.00 92.81 101 GLN A CA 1
ATOM 833 C C . GLN A 1 101 ? 4.200 -0.935 20.231 1.00 92.81 101 GLN A C 1
ATOM 835 O O . GLN A 1 101 ? 4.862 0.079 20.005 1.00 92.81 101 GLN A O 1
ATOM 840 N N . ILE A 1 102 ? 4.137 -1.963 19.379 1.00 92.62 102 ILE A N 1
ATOM 841 C CA . ILE A 1 102 ? 4.832 -1.984 18.084 1.00 92.62 102 ILE A CA 1
ATOM 842 C C . ILE A 1 102 ? 4.329 -0.845 17.192 1.00 92.62 102 ILE A C 1
ATOM 844 O O . ILE A 1 102 ? 5.136 -0.076 16.669 1.00 92.62 102 ILE A O 1
ATOM 848 N N . ASN A 1 103 ? 3.008 -0.690 17.062 1.00 91.62 103 ASN A N 1
ATOM 849 C CA . ASN A 1 103 ? 2.407 0.386 16.278 1.00 91.62 103 ASN A CA 1
ATOM 850 C C . ASN A 1 103 ? 2.888 1.762 16.754 1.00 91.62 103 ASN A C 1
ATOM 852 O O . ASN A 1 103 ? 3.327 2.564 15.941 1.00 91.62 103 ASN A O 1
ATOM 856 N N . ARG A 1 104 ? 2.884 2.019 18.068 1.00 90.94 104 ARG A N 1
ATOM 857 C CA . ARG A 1 104 ? 3.360 3.285 18.638 1.00 90.94 104 ARG A CA 1
ATOM 858 C C . ARG A 1 104 ? 4.829 3.536 18.312 1.00 90.94 104 ARG A C 1
ATOM 860 O O . ARG A 1 104 ? 5.150 4.621 17.851 1.00 90.94 104 ARG A O 1
ATOM 867 N N . LEU A 1 105 ? 5.706 2.548 18.498 1.00 92.00 105 LEU A N 1
ATOM 868 C CA . LEU A 1 105 ? 7.132 2.694 18.180 1.00 92.00 105 LEU A CA 1
ATOM 869 C C . LEU A 1 105 ? 7.354 3.043 16.701 1.00 92.00 105 LEU A C 1
ATOM 871 O O . LEU A 1 105 ? 8.149 3.927 16.387 1.00 92.00 105 LEU A O 1
ATOM 875 N N . MET A 1 106 ? 6.620 2.385 15.802 1.00 89.44 106 MET A N 1
ATOM 876 C CA . MET A 1 106 ? 6.683 2.648 14.363 1.00 89.44 106 MET A CA 1
ATOM 877 C C . MET A 1 106 ? 6.136 4.033 14.013 1.00 89.44 106 MET A C 1
ATOM 879 O O . MET A 1 106 ? 6.781 4.797 13.298 1.00 89.44 106 MET A O 1
ATOM 883 N N . THR A 1 107 ? 4.959 4.379 14.532 1.00 87.81 107 THR A N 1
ATOM 884 C CA . THR A 1 107 ? 4.327 5.680 14.316 1.00 87.81 107 THR A CA 1
ATOM 885 C C . THR A 1 107 ? 5.190 6.813 14.867 1.00 87.81 107 THR A C 1
ATOM 887 O O . THR A 1 107 ? 5.341 7.823 14.189 1.00 87.81 107 THR A O 1
ATOM 890 N N . ASP 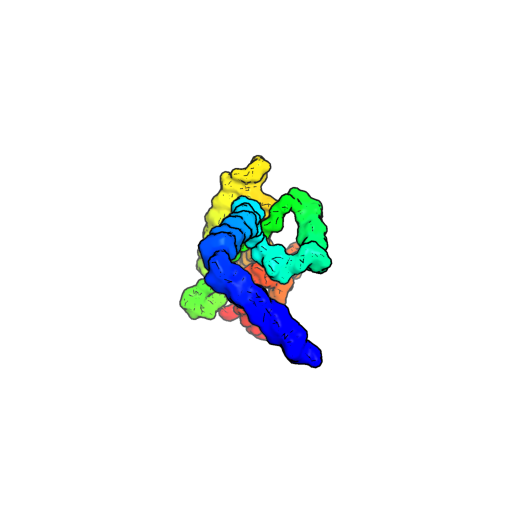A 1 108 ? 5.810 6.651 16.035 1.00 89.56 108 ASP A N 1
ATOM 891 C CA . ASP A 1 108 ? 6.716 7.642 16.623 1.00 89.56 108 ASP A CA 1
ATOM 892 C C . ASP A 1 108 ? 7.977 7.826 15.772 1.00 89.56 108 ASP A C 1
ATOM 894 O O . ASP A 1 108 ? 8.424 8.955 15.565 1.00 89.56 108 ASP A O 1
ATOM 898 N N . ALA A 1 109 ? 8.546 6.735 15.247 1.00 89.12 109 ALA A N 1
ATOM 899 C CA . ALA A 1 109 ? 9.691 6.803 14.344 1.00 89.12 109 ALA A CA 1
ATOM 900 C C . ALA A 1 109 ? 9.345 7.551 13.045 1.00 89.12 109 ALA A C 1
ATOM 902 O O . ALA A 1 109 ? 10.114 8.403 12.604 1.00 89.12 109 ALA A O 1
ATOM 903 N N . LEU A 1 110 ? 8.168 7.285 12.468 1.00 87.50 110 LEU A N 1
ATOM 904 C CA . LEU A 1 110 ? 7.690 7.949 11.251 1.00 87.50 110 LEU A CA 1
ATOM 905 C C . LEU A 1 110 ? 7.287 9.413 11.472 1.00 87.50 110 LEU A C 1
ATOM 907 O O . LEU A 1 110 ? 7.392 10.207 10.542 1.00 87.50 110 LEU A O 1
ATOM 911 N N . HIS A 1 111 ? 6.829 9.770 12.675 1.00 85.69 111 HIS A N 1
ATOM 912 C CA . HIS A 1 111 ? 6.529 11.159 13.026 1.00 85.69 111 HIS A CA 1
ATOM 913 C C . HIS A 1 111 ? 7.787 11.993 13.246 1.00 85.69 111 HIS A C 1
ATOM 915 O O . HIS A 1 111 ? 7.814 13.152 12.852 1.00 85.69 111 HIS A O 1
ATOM 921 N N . LYS A 1 112 ? 8.815 11.416 13.881 1.00 86.00 112 LYS A N 1
ATOM 922 C CA . LYS A 1 112 ? 10.091 12.101 14.148 1.00 86.00 112 LYS A CA 1
ATOM 923 C C . LYS A 1 112 ? 10.963 12.238 12.906 1.00 86.00 112 LYS A C 1
ATOM 925 O O . LYS A 1 112 ? 11.826 13.107 12.862 1.00 86.00 112 LYS A O 1
ATOM 930 N N . ALA A 1 113 ? 10.791 11.345 11.938 1.00 82.69 113 ALA A N 1
ATOM 931 C CA . ALA A 1 113 ? 11.463 11.461 10.661 1.00 82.69 113 ALA A CA 1
ATOM 932 C C . ALA A 1 113 ? 10.738 12.518 9.816 1.00 82.69 113 ALA A C 1
ATOM 934 O O . ALA A 1 113 ? 9.619 12.298 9.347 1.00 82.69 113 ALA A O 1
ATOM 935 N N . GLU A 1 114 ? 11.379 13.670 9.646 1.00 75.81 114 GLU A N 1
ATOM 936 C CA . GLU A 1 114 ? 10.863 14.776 8.843 1.00 75.81 114 GLU A CA 1
ATOM 937 C C . GLU A 1 114 ? 11.455 14.743 7.432 1.00 75.81 114 GLU A C 1
ATOM 939 O O . GLU A 1 114 ? 12.644 14.482 7.228 1.00 75.81 114 GLU A O 1
ATOM 944 N N . TYR A 1 115 ? 10.611 15.027 6.444 1.00 69.06 115 TYR A N 1
ATOM 945 C CA . TYR A 1 115 ? 11.013 15.258 5.064 1.00 69.06 115 TYR A CA 1
ATOM 946 C C . TYR A 1 115 ? 10.208 16.445 4.532 1.00 69.06 115 TYR A C 1
ATOM 948 O O . TYR A 1 115 ? 8.986 16.365 4.456 1.00 69.06 115 TYR A O 1
ATOM 956 N N . PHE A 1 116 ? 10.884 17.548 4.192 1.00 66.88 116 PHE A N 1
ATOM 957 C CA . PHE A 1 116 ? 10.248 18.819 3.801 1.00 66.88 116 PHE A CA 1
ATOM 958 C C . PHE A 1 116 ? 9.234 19.358 4.832 1.00 66.88 116 PHE A C 1
ATOM 960 O O . PHE A 1 116 ? 8.083 19.621 4.491 1.00 66.88 116 PHE A O 1
ATOM 967 N N . ASP A 1 117 ? 9.661 19.507 6.091 1.00 78.69 117 ASP A N 1
ATOM 968 C CA . ASP A 1 117 ? 8.882 20.104 7.196 1.00 78.69 117 ASP A CA 1
ATOM 969 C C . ASP A 1 117 ? 7.552 19.395 7.529 1.00 78.69 117 ASP A C 1
ATOM 971 O O . ASP A 1 117 ? 6.714 19.920 8.264 1.00 78.69 117 ASP A O 1
ATOM 975 N N . VAL A 1 118 ? 7.352 18.179 7.011 1.00 81.94 118 VAL A N 1
ATOM 976 C CA . VAL A 1 118 ? 6.232 17.305 7.360 1.00 81.94 118 VAL A CA 1
ATOM 977 C C . VAL A 1 118 ? 6.735 15.918 7.766 1.00 81.94 118 VAL A C 1
ATOM 979 O O . VAL A 1 118 ? 7.775 15.461 7.275 1.00 81.94 118 VAL A O 1
ATOM 982 N N . PRO A 1 119 ? 5.999 15.207 8.639 1.00 84.12 119 PRO A N 1
ATOM 983 C CA . PRO A 1 119 ? 6.276 13.806 8.926 1.00 84.12 119 PRO A CA 1
ATOM 984 C C . PRO A 1 119 ? 6.295 12.962 7.653 1.00 84.12 119 PRO A C 1
ATOM 986 O O . PRO A 1 119 ? 5.414 13.110 6.803 1.00 84.12 119 PRO A O 1
ATOM 989 N N . ILE A 1 120 ? 7.212 11.995 7.561 1.00 85.56 120 ILE A N 1
ATOM 990 C CA . ILE A 1 120 ? 7.278 11.056 6.423 1.00 85.56 120 ILE A CA 1
ATOM 991 C C . ILE A 1 120 ? 5.956 10.297 6.221 1.00 85.56 120 ILE A C 1
ATOM 993 O O . ILE A 1 120 ? 5.619 9.912 5.103 1.00 85.56 120 ILE A O 1
ATOM 997 N N . CYS A 1 121 ? 5.177 10.092 7.284 1.00 84.38 121 CYS A N 1
ATOM 998 C CA . CYS A 1 121 ? 3.872 9.446 7.187 1.00 84.38 121 CYS A CA 1
ATOM 999 C C . CYS A 1 121 ? 2.759 10.334 6.609 1.00 84.38 121 CYS A C 1
ATOM 1001 O O . CYS A 1 121 ? 1.663 9.820 6.389 1.00 84.38 121 CYS A O 1
ATOM 1003 N N . HIS A 1 122 ? 2.970 11.638 6.392 1.00 85.25 122 HIS A N 1
ATOM 1004 C CA . HIS A 1 122 ? 1.926 12.545 5.913 1.00 85.25 122 HIS A CA 1
ATOM 1005 C C . HIS A 1 122 ? 1.455 12.160 4.495 1.00 85.25 122 HIS A C 1
ATOM 1007 O O . HIS A 1 122 ? 2.287 11.847 3.643 1.00 85.25 122 HIS A O 1
ATOM 1013 N N . PRO A 1 123 ? 0.138 12.181 4.195 1.00 82.50 123 PRO A N 1
ATOM 1014 C CA . PRO A 1 123 ? -1.013 12.544 5.045 1.00 82.50 123 PRO A CA 1
ATOM 1015 C C . PRO A 1 123 ? -1.624 11.381 5.854 1.00 82.50 123 PRO A C 1
ATOM 1017 O O . PRO A 1 123 ? -2.685 11.515 6.458 1.00 82.50 123 PRO A O 1
ATOM 1020 N N . PHE A 1 124 ? -0.977 10.222 5.876 1.00 84.88 124 PHE A N 1
ATOM 1021 C CA . PHE A 1 124 ? -1.522 8.950 6.347 1.00 84.88 124 PHE A CA 1
ATOM 1022 C C . PHE A 1 124 ? -1.079 8.547 7.764 1.00 84.88 124 PHE A C 1
ATOM 1024 O O . PHE A 1 124 ? -1.223 7.392 8.160 1.00 84.88 124 PHE A O 1
ATOM 1031 N N . CYS A 1 125 ? -0.587 9.487 8.571 1.00 85.62 125 CYS A N 1
ATOM 1032 C CA . CYS A 1 125 ? -0.094 9.212 9.925 1.00 85.62 125 CYS A CA 1
ATOM 1033 C C . CYS A 1 125 ? -1.139 8.593 10.877 1.00 85.62 125 CYS A C 1
ATOM 1035 O O . CYS A 1 125 ? -0.772 7.995 11.884 1.00 85.62 125 CYS A O 1
ATOM 1037 N N . ARG A 1 126 ? -2.437 8.710 10.557 1.00 87.06 126 ARG A N 1
ATOM 1038 C CA . ARG A 1 126 ? -3.564 8.183 11.352 1.00 87.06 126 ARG A CA 1
ATOM 1039 C C . ARG A 1 126 ? -4.234 6.947 10.737 1.00 87.06 126 ARG A C 1
ATOM 1041 O O . ARG A 1 126 ? -5.384 6.659 11.049 1.00 87.06 126 ARG A O 1
ATOM 1048 N N . LEU A 1 127 ? -3.535 6.211 9.868 1.00 87.50 127 LEU A N 1
ATOM 1049 C CA . LEU A 1 127 ? -4.067 5.005 9.208 1.00 87.50 127 LEU A CA 1
ATOM 1050 C C . LEU A 1 127 ? -4.636 3.964 10.184 1.00 87.50 127 LEU A C 1
ATOM 1052 O O . LEU A 1 127 ? -5.669 3.365 9.898 1.00 87.50 127 LEU A O 1
ATOM 1056 N N . ASN A 1 128 ? -3.986 3.786 11.336 1.00 90.00 128 ASN A N 1
ATOM 1057 C CA . ASN A 1 128 ? -4.338 2.757 12.320 1.00 90.00 128 ASN A CA 1
ATOM 1058 C C . ASN A 1 128 ? -5.279 3.275 13.427 1.00 90.00 128 ASN A C 1
ATOM 1060 O O . ASN A 1 128 ? -5.546 2.571 14.398 1.00 90.00 128 ASN A O 1
ATOM 1064 N N . GLU A 1 129 ? -5.809 4.494 13.301 1.00 89.19 129 GLU A N 1
ATOM 1065 C CA . GLU A 1 129 ? -6.752 5.046 14.280 1.00 89.19 129 GLU A CA 1
ATOM 1066 C C . GLU A 1 129 ? -8.063 4.237 14.391 1.00 89.19 129 GLU A C 1
ATOM 1068 O O . GLU A 1 129 ? -8.509 4.007 15.516 1.00 89.19 129 GLU A O 1
ATOM 1073 N N . PRO A 1 130 ? -8.673 3.733 13.292 1.00 90.38 130 PRO A N 1
ATOM 1074 C CA . PRO A 1 130 ? -9.921 2.974 13.391 1.00 90.38 130 PRO A CA 1
ATOM 1075 C C . PRO A 1 130 ? -9.806 1.707 14.248 1.00 90.38 130 PRO A C 1
ATOM 1077 O O . PRO A 1 130 ? -10.719 1.408 15.012 1.00 90.38 130 PRO A O 1
ATOM 1080 N N . VAL A 1 131 ? -8.684 0.977 14.165 1.00 90.25 131 VAL A N 1
ATOM 1081 C CA . VAL A 1 131 ? -8.478 -0.232 14.986 1.00 90.25 131 VAL A CA 1
ATOM 1082 C C . VAL A 1 131 ? -8.261 0.120 16.457 1.00 90.25 131 VAL A C 1
ATOM 1084 O O . VAL A 1 131 ? -8.800 -0.565 17.326 1.00 90.25 131 VAL A O 1
ATOM 1087 N N . LYS A 1 132 ? -7.561 1.230 16.734 1.00 90.75 132 LYS A N 1
ATOM 1088 C CA . LYS A 1 132 ? -7.387 1.763 18.089 1.00 90.75 132 LYS A CA 1
ATOM 1089 C C . LYS A 1 132 ? -8.734 2.097 18.729 1.00 90.75 132 LYS A C 1
ATOM 1091 O O . LYS A 1 132 ? -9.025 1.597 19.813 1.00 90.75 132 LYS A O 1
ATOM 1096 N N . LEU A 1 133 ? -9.561 2.877 18.032 1.00 91.81 133 LEU A N 1
ATOM 1097 C CA . LEU A 1 133 ? -10.891 3.265 18.502 1.00 91.81 133 LEU A CA 1
ATOM 1098 C C . LEU A 1 133 ? -11.791 2.041 18.723 1.00 91.81 133 LEU A C 1
ATOM 1100 O O . LEU A 1 133 ? -12.450 1.936 19.755 1.00 91.81 133 LEU A O 1
ATOM 1104 N N . PHE A 1 134 ? -11.763 1.085 17.790 1.00 91.81 134 PHE A N 1
ATOM 1105 C CA . PHE A 1 134 ? -12.482 -0.178 17.934 1.00 91.81 134 PHE A CA 1
ATOM 1106 C C . PHE A 1 134 ? -12.087 -0.930 19.205 1.00 91.81 134 PHE A C 1
ATOM 1108 O O . PHE A 1 134 ? -12.962 -1.333 19.965 1.00 91.81 134 PHE A O 1
ATOM 1115 N N . TRP A 1 135 ? -10.788 -1.107 19.458 1.00 91.00 135 TRP A N 1
ATOM 1116 C CA . TRP A 1 135 ? -10.331 -1.844 20.632 1.00 91.00 135 TRP A CA 1
ATOM 1117 C C . TRP A 1 135 ? -10.676 -1.149 21.947 1.00 91.00 135 TRP A C 1
ATOM 1119 O O . TRP A 1 135 ? -11.085 -1.817 22.895 1.00 91.00 135 TRP A O 1
ATOM 1129 N N . GLU A 1 136 ? -10.500 0.172 22.016 1.00 91.00 136 GLU A N 1
ATOM 1130 C CA . GLU A 1 136 ? -10.796 0.945 23.223 1.00 91.00 136 GLU A CA 1
ATOM 1131 C C . GLU A 1 136 ? -12.261 0.767 23.638 1.00 91.00 136 GLU A C 1
ATOM 1133 O O . GLU A 1 136 ? -12.531 0.411 24.786 1.00 91.00 136 GLU A O 1
ATOM 1138 N N . GLU A 1 137 ? -13.198 0.914 22.701 1.00 91.81 137 GLU A N 1
ATOM 1139 C CA . GLU A 1 137 ? -14.627 0.729 22.973 1.00 91.81 137 GLU A CA 1
ATOM 1140 C C . GLU A 1 137 ? -15.005 -0.742 23.174 1.00 91.81 137 GLU A C 1
ATOM 1142 O O . GLU A 1 137 ? -15.788 -1.059 24.071 1.00 91.81 137 GLU A O 1
ATOM 1147 N N . PHE A 1 138 ? -14.398 -1.669 22.428 1.00 89.25 138 PHE A N 1
ATOM 1148 C CA . PHE A 1 138 ? -14.632 -3.104 22.598 1.00 89.25 138 PHE A CA 1
ATOM 1149 C C . PHE A 1 138 ? -14.222 -3.581 23.999 1.00 89.25 138 PHE A C 1
ATOM 1151 O O . PHE A 1 138 ? -14.960 -4.309 24.665 1.00 89.25 138 PHE A O 1
ATOM 1158 N N . ASN A 1 139 ? -13.065 -3.128 24.488 1.00 88.38 139 ASN A N 1
ATOM 1159 C CA . ASN A 1 139 ? -12.567 -3.479 25.813 1.00 88.38 139 ASN A CA 1
ATOM 1160 C C . ASN A 1 139 ? -13.393 -2.829 26.938 1.00 88.38 139 ASN A C 1
ATOM 1162 O O . ASN A 1 139 ? -13.612 -3.457 27.979 1.00 88.38 139 ASN A O 1
ATOM 1166 N N . LYS A 1 140 ? -13.882 -1.597 26.739 1.00 90.31 140 LYS A N 1
ATOM 1167 C CA . LYS A 1 140 ? -14.795 -0.937 27.686 1.00 90.31 140 LYS A CA 1
ATOM 1168 C C . LYS A 1 140 ? -16.149 -1.646 27.765 1.00 90.31 140 LYS A C 1
ATOM 1170 O O . LYS A 1 140 ? -16.653 -1.836 28.871 1.00 90.31 140 LYS A O 1
ATOM 1175 N N . ASN A 1 141 ? -16.688 -2.094 26.629 1.00 87.31 141 ASN A N 1
ATOM 1176 C CA . ASN A 1 141 ? -17.898 -2.915 26.569 1.00 87.31 141 ASN A CA 1
ATOM 1177 C C . ASN A 1 141 ? -17.705 -4.234 27.336 1.00 87.31 141 ASN A C 1
ATOM 1179 O O . ASN A 1 141 ? -18.465 -4.542 28.251 1.00 87.31 141 ASN A O 1
ATOM 1183 N N . ALA A 1 142 ? -16.613 -4.960 27.068 1.00 83.88 142 ALA A N 1
ATOM 1184 C CA . ALA A 1 142 ? -16.291 -6.201 27.780 1.00 83.88 142 ALA A CA 1
ATOM 1185 C C . ALA A 1 142 ? -16.112 -6.009 29.301 1.00 83.88 142 ALA A C 1
ATOM 1187 O O . ALA A 1 142 ? -16.416 -6.910 30.084 1.00 83.88 142 ALA A O 1
ATOM 1188 N N . SER A 1 143 ? -15.634 -4.835 29.725 1.00 85.38 143 SER A N 1
ATOM 1189 C CA . SER A 1 143 ? -15.407 -4.492 31.135 1.00 85.38 143 SER A CA 1
ATOM 1190 C C . SER A 1 143 ? -16.612 -3.822 31.815 1.00 85.38 143 SER A C 1
ATOM 1192 O O . SER A 1 143 ? -16.521 -3.493 32.997 1.00 85.38 143 SER A O 1
ATOM 1194 N N . ASN A 1 144 ? -17.730 -3.615 31.103 1.00 81.81 144 ASN A N 1
ATOM 1195 C CA . ASN A 1 144 ? -18.906 -2.858 31.559 1.00 81.81 144 ASN A CA 1
ATOM 1196 C C . ASN A 1 144 ? -18.579 -1.458 32.129 1.00 81.81 144 ASN A C 1
ATOM 1198 O O . ASN A 1 144 ? -19.194 -1.013 33.100 1.00 81.81 144 ASN A O 1
ATOM 1202 N N . THR A 1 145 ? -17.592 -0.765 31.557 1.00 83.81 145 THR A N 1
ATOM 1203 C CA . THR A 1 145 ? -17.261 0.629 31.915 1.00 83.81 145 THR A CA 1
ATOM 1204 C C . THR A 1 145 ? -18.066 1.622 31.067 1.00 83.81 145 THR A C 1
ATOM 1206 O O . THR A 1 145 ? -18.947 1.213 30.328 1.00 83.81 145 THR A O 1
ATOM 1209 N N . ASP A 1 146 ? -17.811 2.928 31.153 1.00 86.19 146 ASP A N 1
ATOM 1210 C CA . ASP A 1 146 ? -18.455 3.905 30.260 1.00 86.19 146 ASP A CA 1
ATOM 1211 C C . ASP A 1 146 ? -18.003 3.670 28.802 1.00 86.19 146 ASP A C 1
ATOM 1213 O O . ASP A 1 146 ? -16.832 3.886 28.479 1.00 86.19 146 ASP A O 1
ATOM 1217 N N . TYR A 1 147 ? -18.903 3.145 27.966 1.00 87.94 147 TYR A N 1
ATOM 1218 C CA . TYR A 1 147 ? -18.712 2.851 26.539 1.00 87.94 147 TYR A CA 1
ATOM 1219 C C . TYR A 1 147 ? -19.909 3.361 25.734 1.00 87.94 147 TYR A C 1
ATOM 1221 O O . TYR A 1 147 ? -20.986 3.602 26.289 1.00 87.94 147 TYR A O 1
ATOM 1229 N N . ASP A 1 148 ? -19.738 3.494 24.420 1.00 87.94 148 ASP A N 1
ATOM 1230 C CA . ASP A 1 148 ? -20.854 3.802 23.527 1.00 87.94 148 ASP A CA 1
ATOM 1231 C C . ASP A 1 148 ? -21.887 2.661 23.495 1.00 87.94 148 ASP A C 1
ATOM 1233 O O . ASP A 1 148 ? -21.680 1.620 22.874 1.00 87.94 148 ASP A O 1
ATOM 1237 N N . LYS A 1 149 ? -23.027 2.862 24.162 1.00 86.81 149 LYS A N 1
ATOM 1238 C CA . LYS A 1 149 ? -24.100 1.859 24.264 1.00 86.81 149 LYS A CA 1
ATOM 1239 C C . LYS A 1 149 ? -24.762 1.538 22.927 1.00 86.81 149 LYS A C 1
ATOM 1241 O O . LYS A 1 149 ? -25.355 0.468 22.807 1.00 86.81 149 LYS A O 1
ATOM 1246 N N . ASP A 1 150 ? -24.645 2.438 21.956 1.00 89.19 150 ASP A N 1
ATOM 1247 C CA . ASP A 1 150 ? -25.164 2.251 20.605 1.00 89.19 150 ASP A CA 1
ATOM 1248 C C . ASP A 1 150 ? -24.094 1.661 19.665 1.00 89.19 150 ASP A C 1
ATOM 1250 O O . ASP A 1 150 ? -24.343 1.490 18.468 1.00 89.19 150 ASP A O 1
ATOM 1254 N N . ALA A 1 151 ? -22.909 1.314 20.190 1.00 89.75 151 ALA A N 1
ATOM 1255 C CA . ALA A 1 151 ? -21.836 0.742 19.396 1.00 89.75 151 ALA A CA 1
ATOM 1256 C C . ALA A 1 151 ? -22.199 -0.646 18.861 1.00 89.75 151 ALA A C 1
ATOM 1258 O O . ALA A 1 151 ? -22.574 -1.566 19.594 1.00 89.75 151 ALA A O 1
ATOM 1259 N N . ILE A 1 152 ? -21.983 -0.820 17.562 1.00 90.38 152 ILE A N 1
ATOM 1260 C CA . ILE A 1 152 ? -22.099 -2.096 16.868 1.00 90.38 152 ILE A CA 1
ATOM 1261 C C . ILE A 1 152 ? -20.690 -2.548 16.517 1.00 90.38 152 ILE A C 1
ATOM 1263 O O . ILE A 1 152 ? -20.089 -2.098 15.540 1.00 90.38 152 ILE A O 1
ATOM 1267 N N . PHE A 1 153 ? -20.162 -3.467 17.317 1.00 88.56 153 PHE A N 1
ATOM 1268 C CA . PHE A 1 153 ? -18.917 -4.151 17.002 1.00 88.56 153 PHE A CA 1
ATOM 1269 C C . PHE A 1 153 ? -19.222 -5.196 15.931 1.00 88.56 153 PHE A C 1
ATOM 1271 O O . PHE A 1 153 ? -19.922 -6.171 16.192 1.00 88.56 153 PHE A O 1
ATOM 1278 N N . ALA A 1 154 ? -18.739 -4.964 14.715 1.00 86.00 154 ALA A N 1
ATOM 1279 C CA . ALA A 1 154 ? -18.919 -5.844 13.568 1.00 86.00 154 ALA A CA 1
ATOM 1280 C C . ALA A 1 154 ? -17.742 -5.721 12.588 1.00 86.00 154 ALA A C 1
ATOM 1282 O O . ALA A 1 154 ? -16.950 -4.776 12.620 1.00 86.00 154 ALA A O 1
ATOM 1283 N N . HIS A 1 155 ? -17.613 -6.708 11.707 1.00 85.31 155 HIS A N 1
ATOM 1284 C CA . HIS A 1 155 ? -16.606 -6.739 10.653 1.00 85.31 155 HIS A CA 1
ATOM 1285 C C . HIS A 1 155 ? -17.288 -6.954 9.290 1.00 85.31 155 HIS A C 1
ATOM 1287 O O . HIS A 1 155 ? -18.228 -7.746 9.224 1.00 85.31 155 HIS A O 1
ATOM 1293 N N . PRO A 1 156 ? -16.853 -6.288 8.200 1.00 90.62 156 PRO A N 1
ATOM 1294 C CA . PRO A 1 156 ? -15.677 -5.416 8.083 1.00 90.62 156 PRO A CA 1
ATOM 1295 C C . PRO A 1 156 ? -15.879 -3.988 8.590 1.00 90.62 156 PRO A C 1
ATOM 1297 O O . PRO A 1 156 ? -14.900 -3.251 8.675 1.00 90.62 156 PRO A O 1
ATOM 1300 N N . THR A 1 157 ? -17.102 -3.605 8.947 1.00 91.75 157 THR A N 1
ATOM 1301 C CA . THR A 1 157 ? -17.432 -2.257 9.419 1.00 91.75 157 THR A CA 1
ATOM 1302 C C . THR A 1 157 ?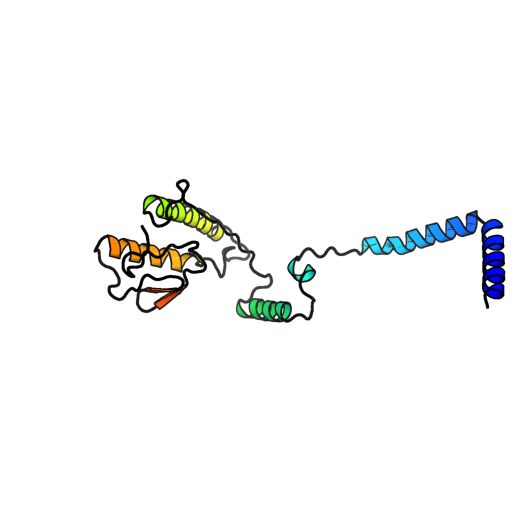 -18.053 -2.335 10.807 1.00 91.75 157 THR A C 1
ATOM 1304 O O . THR A 1 157 ? -18.992 -3.101 11.007 1.00 91.75 157 THR A O 1
ATOM 1307 N N . SER A 1 158 ? -17.536 -1.544 11.747 1.00 91.75 158 SER A N 1
ATOM 1308 C CA . SER A 1 158 ? -18.135 -1.320 13.070 1.00 91.75 158 SER A CA 1
ATOM 1309 C C . SER A 1 158 ? -18.753 0.072 13.138 1.00 91.75 158 SER A C 1
ATOM 1311 O O . SER A 1 158 ? -18.258 0.985 12.484 1.00 91.75 158 SER A O 1
ATOM 1313 N N . THR A 1 159 ? -19.782 0.260 13.956 1.00 94.25 159 THR A N 1
ATOM 1314 C CA . THR A 1 159 ? -20.360 1.580 14.237 1.00 94.25 159 THR A CA 1
ATOM 1315 C C . THR A 1 159 ? -20.007 1.980 15.658 1.00 94.25 159 THR A C 1
ATOM 1317 O O . THR A 1 159 ? -20.328 1.249 16.587 1.00 94.25 159 THR A O 1
ATOM 1320 N N . ILE A 1 160 ? -19.328 3.111 15.829 1.00 93.12 160 ILE A N 1
ATOM 1321 C CA . ILE A 1 160 ? -18.897 3.631 17.131 1.00 93.12 160 ILE A CA 1
ATOM 1322 C C . ILE A 1 160 ? -19.105 5.148 17.131 1.00 93.12 160 ILE A C 1
ATOM 1324 O O . ILE A 1 160 ? -18.720 5.829 16.182 1.00 93.12 160 ILE A O 1
ATOM 1328 N N . PHE A 1 161 ? -19.738 5.680 18.171 1.00 92.69 161 PHE A N 1
ATOM 1329 C CA . PHE A 1 161 ? -20.197 7.066 18.295 1.00 92.69 161 PHE A CA 1
ATOM 1330 C C . PHE A 1 161 ? -21.032 7.528 17.090 1.00 92.69 161 PHE A C 1
ATOM 1332 O O . PHE A 1 161 ? -20.893 8.653 16.605 1.00 92.69 161 PHE A O 1
ATOM 1339 N N . GLY A 1 162 ? -21.863 6.626 16.554 1.00 90.69 162 GLY A N 1
ATOM 1340 C CA . GLY A 1 162 ? -22.654 6.860 15.342 1.00 90.69 162 GLY A CA 1
ATOM 1341 C C . GLY A 1 162 ? -21.840 6.962 14.043 1.00 90.69 162 GLY A C 1
ATOM 1342 O O . GLY A 1 162 ? -22.409 7.298 13.006 1.00 90.69 162 GLY A O 1
ATOM 1343 N N . GLN A 1 163 ? -20.531 6.683 14.068 1.00 91.94 163 GLN A N 1
ATOM 1344 C CA . GLN A 1 163 ? -19.663 6.689 12.888 1.00 91.94 163 GLN A CA 1
ATOM 1345 C C . GLN A 1 163 ? -19.315 5.275 12.434 1.00 91.94 163 GLN A C 1
ATOM 1347 O O . GLN A 1 163 ? -19.006 4.406 13.247 1.00 91.94 163 GLN A O 1
ATOM 1352 N N . GLU A 1 164 ? -19.309 5.061 11.120 1.00 93.00 164 GLU A N 1
ATOM 1353 C CA . GLU A 1 164 ? -18.852 3.813 10.514 1.00 93.00 164 GLU A CA 1
ATOM 1354 C C . GLU A 1 164 ? -17.321 3.773 10.420 1.00 93.00 164 GLU A C 1
ATOM 1356 O O . GLU A 1 164 ? -16.682 4.617 9.789 1.00 93.00 164 GLU A O 1
ATOM 1361 N N . LEU A 1 165 ? -16.727 2.753 11.031 1.00 92.31 165 LEU A N 1
ATOM 1362 C CA . LEU A 1 165 ? -15.299 2.475 11.036 1.00 92.31 165 LEU A CA 1
ATOM 1363 C C . LEU A 1 165 ? -15.018 1.227 10.207 1.00 92.31 165 LEU A C 1
ATOM 1365 O O . LEU A 1 165 ? -15.431 0.123 10.565 1.00 92.31 165 LEU A O 1
ATOM 1369 N N . PHE A 1 166 ? -14.264 1.383 9.121 1.00 92.06 166 PHE A N 1
ATOM 1370 C CA . PHE A 1 166 ? -13.832 0.253 8.305 1.00 92.06 166 PHE A CA 1
ATOM 1371 C C . PHE A 1 166 ? -12.605 -0.440 8.917 1.00 92.06 166 PHE A C 1
ATOM 1373 O O . PHE A 1 166 ? -11.494 0.094 8.927 1.00 92.06 166 PHE A O 1
ATOM 1380 N N . LEU A 1 167 ? -12.805 -1.660 9.406 1.00 90.94 167 LEU A N 1
ATOM 1381 C CA . LEU A 1 167 ? -11.796 -2.520 10.027 1.00 90.94 167 LEU A CA 1
ATOM 1382 C C . LEU A 1 167 ? -11.207 -3.552 9.063 1.00 90.94 167 LEU A C 1
ATOM 1384 O O . LEU A 1 167 ? -10.188 -4.157 9.390 1.00 90.94 167 LEU A O 1
ATOM 1388 N N . GLY A 1 168 ? -11.789 -3.722 7.871 1.00 88.94 168 GLY A N 1
ATOM 1389 C CA . GLY A 1 168 ? -11.309 -4.657 6.841 1.00 88.94 168 GLY A CA 1
ATOM 1390 C C . GLY A 1 168 ? -9.877 -4.403 6.353 1.00 88.94 168 GLY A C 1
ATOM 1391 O O . GLY A 1 168 ? -9.260 -5.286 5.770 1.00 88.94 168 GLY A O 1
ATOM 1392 N N . SER A 1 169 ? -9.324 -3.215 6.612 1.00 86.50 169 SER A N 1
ATOM 1393 C CA . SER A 1 169 ? -7.918 -2.895 6.323 1.00 86.50 169 SER A CA 1
ATOM 1394 C C . SER A 1 169 ? -6.938 -3.339 7.417 1.00 86.50 169 SER A C 1
ATOM 1396 O O . SER A 1 169 ? -5.735 -3.314 7.173 1.00 86.50 169 SER A O 1
ATOM 1398 N N . ASN A 1 170 ? -7.424 -3.675 8.618 1.00 88.81 170 ASN A N 1
ATOM 1399 C CA . ASN A 1 170 ? -6.597 -3.871 9.817 1.00 88.81 170 ASN A CA 1
ATOM 1400 C C . ASN A 1 170 ? -6.771 -5.253 10.459 1.00 88.81 170 ASN A C 1
ATOM 1402 O O . ASN A 1 170 ? -5.818 -5.787 11.020 1.00 88.81 170 ASN A O 1
ATOM 1406 N N . LEU A 1 171 ? -7.983 -5.812 10.416 1.00 88.00 171 LEU A N 1
ATOM 1407 C CA . LEU A 1 171 ? -8.311 -7.108 11.004 1.00 88.00 171 LEU A CA 1
ATOM 1408 C C . LEU A 1 171 ? -8.587 -8.116 9.890 1.00 88.00 171 LEU A C 1
ATOM 1410 O O . LEU A 1 171 ? -9.335 -7.823 8.960 1.00 88.00 171 LEU A O 1
ATOM 1414 N N . PHE A 1 172 ? -7.997 -9.301 10.008 1.00 85.50 172 PHE A N 1
ATOM 1415 C CA . PHE A 1 172 ? -8.084 -10.374 9.021 1.00 85.50 172 PHE A CA 1
ATOM 1416 C C . PHE A 1 172 ? -8.404 -11.693 9.720 1.00 85.50 172 PHE A C 1
ATOM 1418 O O . PHE A 1 172 ? -8.136 -11.828 10.912 1.00 85.50 172 PHE A O 1
ATOM 1425 N N . ASP A 1 173 ? -8.946 -12.642 8.956 1.00 78.19 173 ASP A N 1
ATOM 1426 C CA . ASP A 1 173 ? -9.181 -14.024 9.395 1.00 78.19 173 ASP A CA 1
ATOM 1427 C C . ASP A 1 173 ? -10.005 -14.125 10.693 1.00 78.19 173 ASP A C 1
ATOM 1429 O O . ASP A 1 173 ? -9.585 -14.672 11.710 1.00 78.19 173 ASP A O 1
ATOM 1433 N N . LEU A 1 174 ? -11.184 -13.496 10.677 1.00 71.94 174 LEU A N 1
ATOM 1434 C CA . LEU A 1 174 ? -12.069 -13.426 11.836 1.00 71.94 174 LEU A CA 1
ATOM 1435 C C . LEU A 1 174 ? -13.108 -14.546 11.785 1.00 71.94 174 LEU A C 1
ATOM 1437 O O . LEU A 1 174 ? -13.936 -14.597 10.874 1.00 71.94 174 LEU A O 1
ATOM 1441 N N . GLU A 1 175 ? -13.119 -15.393 12.810 1.00 64.56 175 GLU A N 1
ATOM 1442 C CA . GLU A 1 175 ? -14.180 -16.375 13.017 1.00 64.56 175 GLU A CA 1
ATOM 1443 C C . GLU A 1 175 ? -15.326 -15.750 13.822 1.00 64.56 175 GLU A C 1
ATOM 1445 O O . GLU A 1 175 ? -15.192 -15.463 15.010 1.00 64.56 175 GLU A O 1
ATOM 1450 N N . SER A 1 176 ? -16.478 -15.538 13.180 1.00 55.09 176 SER A N 1
ATOM 1451 C CA . SER A 1 176 ? -17.687 -15.099 13.879 1.00 55.09 176 SER A CA 1
ATOM 1452 C C . SER A 1 176 ? -18.305 -16.285 14.618 1.00 55.09 176 SER A C 1
ATOM 1454 O O . SER A 1 176 ? -18.872 -17.191 14.004 1.00 55.09 176 SER A O 1
ATOM 1456 N N . SER A 1 177 ? -18.234 -16.281 15.952 1.00 51.09 177 SER A N 1
ATOM 1457 C CA . SER A 1 177 ? -19.117 -17.136 16.746 1.00 51.09 177 SER A CA 1
ATOM 1458 C C . SER A 1 177 ? -20.540 -16.614 16.542 1.00 51.09 177 SER A C 1
ATOM 1460 O O . SER A 1 177 ? -20.794 -15.442 16.793 1.00 51.09 177 SER A O 1
ATOM 1462 N N . GLY A 1 178 ? -21.458 -17.444 16.039 1.00 44.50 178 GLY A N 1
ATOM 1463 C CA . GLY A 1 178 ? -22.789 -17.063 15.526 1.00 44.50 178 GLY A CA 1
ATOM 1464 C C . GLY A 1 178 ? -23.771 -16.369 16.490 1.00 44.50 178 GLY A C 1
ATOM 1465 O O . GLY A 1 178 ? -24.959 -16.298 16.190 1.00 44.50 178 GLY A O 1
ATOM 1466 N N . ASN A 1 179 ? -23.311 -15.846 17.627 1.00 42.56 179 ASN A N 1
ATOM 1467 C CA . ASN A 1 179 ? -23.996 -14.823 18.405 1.00 42.56 179 ASN A CA 1
ATOM 1468 C C . ASN A 1 179 ? -23.322 -13.475 18.136 1.00 42.56 179 ASN A C 1
ATOM 1470 O O . ASN A 1 179 ? -22.180 -13.261 18.526 1.00 42.56 179 ASN A O 1
ATOM 1474 N N . VAL A 1 180 ? -24.064 -12.539 17.542 1.00 46.62 180 VAL A N 1
ATOM 1475 C CA . VAL A 1 180 ? -23.627 -11.172 17.181 1.00 46.62 180 VAL A CA 1
ATOM 1476 C C . VAL A 1 180 ? -23.046 -10.380 18.377 1.00 46.62 180 VAL A C 1
ATOM 1478 O O . VAL A 1 180 ? -22.372 -9.375 18.198 1.00 46.62 180 VAL A O 1
ATOM 1481 N N . SER A 1 181 ? -23.234 -10.867 19.608 1.00 42.00 181 SER A N 1
ATOM 1482 C CA . SER A 1 181 ? -22.690 -10.327 20.861 1.00 42.00 181 SER A CA 1
ATOM 1483 C C . SER A 1 181 ? -21.388 -10.980 21.363 1.00 42.00 181 SER A C 1
ATOM 1485 O O . SER A 1 181 ? -20.830 -10.531 22.362 1.00 42.00 181 SER A O 1
ATOM 1487 N N . LYS A 1 182 ? -20.876 -12.027 20.708 1.00 42.72 182 LYS A N 1
ATOM 1488 C CA . LYS A 1 182 ? -19.599 -12.680 21.038 1.00 42.72 182 LYS A CA 1
ATOM 1489 C C . LYS A 1 182 ? -18.798 -12.883 19.768 1.00 42.72 182 LYS A C 1
ATOM 1491 O O . LYS A 1 182 ? -18.758 -13.966 19.202 1.00 42.72 182 LYS A O 1
ATOM 1496 N N . LEU A 1 183 ? -18.159 -11.815 19.317 1.00 47.84 183 LEU A N 1
ATOM 1497 C CA . LEU A 1 183 ? -17.427 -11.861 18.064 1.00 47.84 183 LEU A CA 1
ATOM 1498 C C . LEU A 1 183 ? -16.179 -12.753 18.092 1.00 47.84 183 LEU A C 1
ATOM 1500 O O . LEU A 1 183 ? -15.729 -13.108 17.017 1.00 47.84 183 LEU A O 1
ATOM 1504 N N . PHE A 1 184 ? -15.630 -13.138 19.250 1.00 46.72 184 PHE A N 1
ATOM 1505 C CA . PHE A 1 184 ? -14.351 -13.854 19.307 1.00 46.72 184 PHE A CA 1
ATOM 1506 C C . PHE A 1 184 ? -14.298 -14.775 20.532 1.00 46.72 184 PHE A C 1
ATOM 1508 O O . PHE A 1 184 ? -14.406 -14.289 21.659 1.00 46.72 184 PHE A O 1
ATOM 1515 N N . ASN A 1 185 ? -14.168 -16.086 20.309 1.00 34.34 185 ASN A N 1
ATOM 1516 C CA . ASN A 1 185 ? -13.706 -17.027 21.339 1.00 34.34 185 ASN A CA 1
ATOM 1517 C C . ASN A 1 185 ? -12.173 -17.009 21.400 1.00 34.34 185 ASN A C 1
ATOM 1519 O O . ASN A 1 185 ? -11.542 -16.831 20.333 1.00 34.34 185 ASN A O 1
#

Sequence (185 aa):
MTHIYDRINRRIAITIATYPHHFLLATLLFSAFLSLSLFNLTLENDIRRSFSPPNSRAVREEEIYKKFYNITIVPQRAFIIVSAKDGGTMLRKNHIEEMYQINRLMTDALHKAEYFDVPICHPFCRLNEPVKLFWEEFNKNASNTDYDKDAIFAHPTSTIFGQELFLGSNLFDLESSGNVSKLFN

Foldseek 3Di:
DVVVVVVVVVVVVVVCVVPVPVVVVVVVVVVVVVCVCVVVDDDDPDVCCVVAPCPDPVVVVVVVVCVVQVHDDDDDDDDDDDADPVRFDCLDPVNVVVVVVVLVVVLVVQQPDDDPNGRVCPPPSCVCVLVVQLSVQVVCVVVVHDHQPPWQDDPCWTAGPNDIRGNVVPDDDFDQPPPSVDRGD

Secondary structure (DSSP, 8-state):
-HHHHHHHHHHHHHHHHHSHHHHHHHHHHHHHHHHGGGGGPPP---HHHHHS-TTSHHHHHHHHHHHHTT-SSPPP--------TTSS-TTSHHHHHHHHHHHHHHHHHHHHSEETTEETTTT-TTTTHHHHHHHHHHHHHHTTSS--TT-B--SSEEEETTEEEE-TTT--S----SSTT----